Protein AF-A0A0S7BHC1-F1 (afdb_monomer)

Sequence (279 aa):
MSKDIGISFNMNPRWVGEEGLDAFLNPLRQVGLDTLEFELDRFLPEWPQMEPLIGECADAGMKLCFHAPYRSPNRIEGFSNERRAEVQAMFRPALAIAQGWAEKLGTPINMVVHGARSTAAQRETLREDTLQFLKWALHDFPGIYFAFENNHPAKPGEIKIGETRADVLDVVNNVHHPNLGICWDFGHDFLSAGGKAVSADWLAQVIHVHVHDVDRQNVDHYPLVFNNVPYSTWLPLLRSADRLRVATLELKGGLMMGWSQDRIQAALIDSVRVIKVGI

Organism: NCBI:txid360412

Solvent-accessible surface area (backbone atoms only — not comparable to full-atom values): 14832 Å² total; per-residue (Å²): 130,87,79,85,58,36,29,27,33,55,60,55,63,84,70,46,51,96,78,33,62,64,68,54,45,50,65,36,40,76,52,57,45,47,29,36,28,38,72,45,37,83,85,43,92,58,30,86,55,41,62,58,46,54,53,56,41,42,75,71,67,40,43,67,35,35,31,55,52,72,54,88,90,37,55,46,56,46,35,69,49,96,42,26,67,59,39,48,64,61,48,45,63,42,53,48,52,48,31,51,50,9,62,76,69,75,44,70,23,46,32,38,37,76,48,8,56,38,74,80,66,56,68,69,57,27,45,47,8,34,54,48,45,51,56,47,48,53,66,78,35,71,35,38,32,39,13,44,26,39,34,60,69,65,55,94,72,44,45,58,39,15,50,43,73,67,51,35,50,48,53,49,64,71,66,63,44,97,49,52,30,25,19,48,30,45,36,27,43,28,75,60,58,70,66,61,87,80,54,68,75,56,39,58,36,25,27,31,32,38,43,30,12,30,51,99,83,70,50,63,33,36,60,70,77,66,74,65,38,62,52,89,67,51,34,53,54,52,64,69,16,83,54,44,43,38,42,27,42,41,58,48,67,80,83,46,74,89,54,54,68,69,57,49,52,50,43,49,41,54,34,45,38,53,54,63,72,34,82

Foldseek 3Di:
DDDPAAEEAEDALVLADPVGDCVLCVLQVVLPHQAYEYELDPPDPRNVVRVVVVVVCVVVRHHYAYEFDPDPPQFLQQCLHPCVVVNCVRRVVSLVVQLVVLVVVVAAHEYEYFFGKDLPDDQVRSLSSRLNVVLVSCVVRVSYQYAYEQDADDDVSMDGQNVALVSQLVSCVVSVDPSYAHAYEQLSCCNRPVQDDDDPSNLQRHAEYEDWDAAPVRRIFHQCDRCRGVLLVVLLSNSSNPNHHYYYSYHDVVVCPPPDSVRVSVSSSVSSNSNVVSD

InterPro domains:
  IPR013022 Xylose isomerase-like, TIM barrel domain [PF01261] (28-251)
  IPR036237 Xylose isomerase-like superfamily [SSF51658] (6-254)

pLDDT: mean 95.55, std 5.12, range [45.19, 98.88]

Nearest PDB structures (foldseek):
  8xj1-assembly1_A  TM=6.984E-01  e=1.181E-10  Kroppenstedtia eburnea
  3cqj-assembly1_B  TM=6.555E-01  e=6.873E-11  Escherichia coli
  5h6h-assembly2_B  TM=6.916E-01  e=1.543E-08  Thermotoga maritima MSB8
  1xp3-assembly1_A  TM=6.569E-01  e=1.040E-06  Bacillus anthracis
  1xcf-assembly1_B  TM=4.775E-01  e=1.836E-04  Escherichia coli

Mean predicted aligned error: 3.01 Å

Radius of gyration: 17.77 Å; Cα contacts (8 Å, |Δi|>4): 530; chains: 1; bounding box: 43×45×44 Å

Secondary structure (DSSP, 8-state):
----PEEEEB--GGGS-TTHHHHHHHHHHHTT--EEEEE--TTSTTHHHHHHHHHHHHHTT-EEEEE---STT---TTTTSTTHHHHHHHHHHHHHHHHHHHHHHTSPEEEEEPPPEESSS-HHHHHHHHHHHHHHHHHH-TTEEEEEE----PPTT-EETTSSHHHHHHHHHHH--TTEEEEEEHHHHHHHHTTPPPPHHHHHHEEEEEE-EE-TT--EEE-TTS--S-HHHHGGGGGG-TT--EEEE---GGGGTTS-HHHHHHHHHHHHHHHHHH-

Structure (mmCIF, N/CA/C/O backbone):
data_AF-A0A0S7BHC1-F1
#
_entry.id   AF-A0A0S7BHC1-F1
#
loop_
_atom_site.group_PDB
_atom_site.id
_atom_site.type_symbol
_atom_site.label_atom_id
_atom_site.label_alt_id
_atom_site.label_comp_id
_atom_site.label_asym_id
_atom_site.label_entity_id
_atom_site.label_seq_id
_atom_site.pdbx_PDB_ins_code
_atom_site.Cartn_x
_atom_site.Cartn_y
_atom_site.Cartn_z
_atom_site.occupancy
_atom_site.B_iso_or_equiv
_atom_site.auth_seq_id
_atom_site.auth_comp_id
_atom_site.auth_asym_id
_atom_site.auth_atom_id
_atom_site.pdbx_PDB_model_num
ATOM 1 N N . MET A 1 1 ? -5.939 -25.754 -5.316 1.00 45.19 1 MET A N 1
ATOM 2 C CA . MET A 1 1 ? -5.652 -24.776 -6.389 1.00 45.19 1 MET A CA 1
ATOM 3 C C . MET A 1 1 ? -4.723 -23.741 -5.781 1.00 45.19 1 MET A C 1
ATOM 5 O O . MET A 1 1 ? -5.006 -23.334 -4.661 1.00 45.19 1 MET A O 1
ATOM 9 N N . SER A 1 2 ? -3.593 -23.402 -6.410 1.00 57.00 2 SER A N 1
ATOM 10 C CA . SER A 1 2 ? -2.724 -22.344 -5.876 1.00 57.00 2 SER A CA 1
ATOM 11 C C . SER A 1 2 ? -3.468 -21.016 -5.948 1.00 57.00 2 SER A C 1
ATOM 13 O O . SER A 1 2 ? -4.090 -20.710 -6.964 1.00 57.00 2 SER A O 1
ATOM 15 N N . LYS A 1 3 ? -3.430 -20.252 -4.863 1.00 74.88 3 LYS A N 1
ATOM 16 C CA . LYS A 1 3 ? -4.004 -18.915 -4.805 1.00 74.88 3 LYS A CA 1
ATOM 17 C C . LYS A 1 3 ? -3.211 -17.983 -5.726 1.00 74.88 3 LYS A C 1
ATOM 19 O O . LYS A 1 3 ? -1.984 -17.984 -5.654 1.00 74.88 3 LYS A O 1
ATOM 24 N N . ASP A 1 4 ? -3.887 -17.218 -6.582 1.00 88.75 4 ASP A N 1
ATOM 25 C CA . ASP A 1 4 ? -3.223 -16.200 -7.407 1.00 88.75 4 ASP A CA 1
ATOM 26 C C . ASP A 1 4 ? -2.978 -14.951 -6.549 1.00 88.75 4 ASP A C 1
ATOM 28 O O . ASP A 1 4 ? -3.868 -14.119 -6.376 1.00 88.75 4 ASP A O 1
ATOM 32 N N . ILE A 1 5 ? -1.806 -14.888 -5.913 1.00 95.81 5 ILE A N 1
ATOM 33 C CA . ILE A 1 5 ? -1.345 -13.717 -5.159 1.00 95.81 5 ILE A CA 1
ATOM 34 C C . ILE A 1 5 ? -0.497 -12.871 -6.106 1.00 95.81 5 ILE A C 1
ATOM 36 O O . ILE A 1 5 ? 0.505 -13.363 -6.632 1.00 95.81 5 ILE A O 1
ATOM 40 N N . GLY A 1 6 ? -0.887 -11.610 -6.291 1.00 97.25 6 GLY A N 1
ATOM 41 C CA . GLY A 1 6 ? -0.118 -10.655 -7.078 1.00 97.25 6 GLY A CA 1
ATOM 42 C C . GLY A 1 6 ? 1.219 -10.352 -6.410 1.00 97.25 6 GLY A C 1
ATOM 43 O O . GLY A 1 6 ? 1.269 -10.100 -5.202 1.00 97.25 6 GLY A O 1
ATOM 44 N N . ILE A 1 7 ? 2.298 -10.376 -7.188 1.00 98.38 7 ILE A N 1
ATOM 45 C CA . ILE A 1 7 ? 3.615 -9.931 -6.729 1.00 98.38 7 ILE A CA 1
ATOM 46 C C . ILE A 1 7 ? 3.843 -8.543 -7.296 1.00 98.38 7 ILE A C 1
ATOM 48 O O . ILE A 1 7 ? 3.771 -8.344 -8.512 1.00 98.38 7 ILE A O 1
ATOM 52 N N . SER A 1 8 ? 4.098 -7.600 -6.399 1.00 98.31 8 SER A N 1
ATOM 53 C CA . SER A 1 8 ? 4.138 -6.176 -6.691 1.00 98.31 8 SER A CA 1
ATOM 54 C C . SER A 1 8 ? 5.429 -5.531 -6.197 1.00 98.31 8 SER A C 1
ATOM 56 O O . SER A 1 8 ? 6.158 -6.092 -5.377 1.00 98.31 8 SER A O 1
ATOM 58 N N . PHE A 1 9 ? 5.694 -4.327 -6.684 1.00 97.25 9 PHE A N 1
ATOM 59 C CA . PHE A 1 9 ? 6.563 -3.353 -6.037 1.00 97.25 9 PHE A CA 1
ATOM 60 C C . PHE A 1 9 ? 5.980 -1.949 -6.258 1.00 97.25 9 PHE A C 1
ATOM 62 O O . PHE A 1 9 ? 5.177 -1.748 -7.178 1.00 97.25 9 PHE A O 1
ATOM 69 N N . ASN A 1 10 ? 6.368 -0.979 -5.431 1.00 96.62 10 ASN A N 1
ATOM 70 C CA . ASN A 1 10 ? 5.904 0.397 -5.593 1.00 96.62 10 ASN A CA 1
ATOM 71 C C . ASN A 1 10 ? 6.643 1.119 -6.740 1.00 96.62 10 ASN A C 1
ATOM 73 O O . ASN A 1 10 ? 7.842 1.426 -6.701 1.00 96.62 10 ASN A O 1
ATOM 77 N N . MET A 1 11 ? 5.900 1.389 -7.805 1.00 95.56 11 MET A N 1
ATOM 78 C CA . MET A 1 11 ? 6.391 2.014 -9.020 1.00 95.56 11 MET A CA 1
ATOM 79 C C . MET A 1 11 ? 6.651 3.509 -8.811 1.00 95.56 11 MET A C 1
ATOM 81 O O . MET A 1 11 ? 5.963 4.212 -8.071 1.00 95.56 11 MET A O 1
ATOM 85 N N . ASN A 1 12 ? 7.675 4.009 -9.490 1.00 91.50 12 ASN A N 1
ATOM 86 C CA . ASN A 1 12 ? 8.073 5.403 -9.506 1.00 91.50 12 ASN A CA 1
ATOM 87 C C . ASN A 1 12 ? 8.638 5.728 -10.896 1.00 91.50 12 ASN A C 1
ATOM 89 O O . ASN A 1 12 ? 9.382 4.911 -11.444 1.00 91.50 12 ASN A O 1
ATOM 93 N N . PRO A 1 13 ? 8.373 6.922 -11.453 1.00 90.88 13 PRO A N 1
ATOM 94 C CA . PRO A 1 13 ? 8.905 7.315 -12.755 1.00 90.88 13 PRO A CA 1
ATOM 95 C C . PRO A 1 13 ? 10.431 7.232 -12.846 1.00 90.88 13 PRO A C 1
ATOM 97 O O . PRO A 1 13 ? 10.968 6.958 -13.911 1.00 90.88 13 PRO A O 1
ATOM 100 N N . ARG A 1 14 ? 11.144 7.404 -11.726 1.00 88.38 14 ARG A N 1
ATOM 101 C CA . ARG A 1 14 ? 12.614 7.326 -11.666 1.00 88.38 14 ARG A CA 1
ATOM 102 C C . ARG A 1 14 ? 13.173 5.928 -11.943 1.00 88.38 14 ARG A C 1
ATOM 104 O O . ARG A 1 14 ? 14.364 5.798 -12.223 1.00 88.38 14 ARG A O 1
ATOM 111 N N . TRP A 1 15 ? 12.349 4.892 -11.823 1.00 88.94 15 TRP A N 1
ATOM 112 C CA . TRP A 1 15 ? 12.744 3.524 -12.149 1.00 88.94 15 TRP A CA 1
ATOM 113 C C . TRP A 1 15 ? 12.835 3.292 -13.651 1.00 88.94 15 TRP A C 1
ATOM 115 O O . TRP A 1 15 ? 13.620 2.468 -14.107 1.00 88.94 15 TRP A O 1
ATOM 125 N N . VAL A 1 16 ? 12.052 4.039 -14.426 1.00 89.44 16 VAL A N 1
ATOM 126 C CA . VAL A 1 16 ? 12.058 3.935 -15.878 1.00 89.44 16 VAL A CA 1
ATOM 127 C C . VAL A 1 16 ? 13.259 4.720 -16.399 1.00 89.44 16 VAL A C 1
ATOM 129 O O . VAL A 1 16 ? 13.264 5.950 -16.419 1.00 89.44 16 VAL A O 1
ATOM 132 N N . GLY A 1 17 ? 14.318 3.994 -16.756 1.00 84.56 17 GLY A N 1
ATOM 133 C CA . GLY A 1 17 ? 15.504 4.562 -17.393 1.00 84.56 17 GLY A CA 1
ATOM 134 C C . GLY A 1 17 ? 15.258 4.979 -18.847 1.00 84.56 17 GLY A C 1
ATOM 135 O O . GLY A 1 17 ? 14.152 4.872 -19.374 1.00 84.56 17 GLY A O 1
ATOM 136 N N . GLU A 1 18 ? 16.323 5.407 -19.525 1.00 87.56 18 GLU A N 1
ATOM 137 C CA . GLU A 1 18 ? 16.275 5.834 -20.936 1.00 87.56 18 GLU A CA 1
ATOM 138 C C . GLU A 1 18 ? 15.827 4.717 -21.894 1.00 87.56 18 GLU A C 1
ATOM 140 O O . GLU A 1 18 ? 15.274 4.996 -22.955 1.00 87.56 18 GLU A O 1
ATOM 145 N N . GLU A 1 19 ? 16.021 3.454 -21.506 1.00 89.50 19 GLU A N 1
ATOM 146 C CA . GLU A 1 19 ? 15.601 2.278 -22.280 1.00 89.50 19 GLU A CA 1
ATOM 147 C C . GLU A 1 19 ? 14.078 2.040 -22.255 1.00 89.50 19 GLU A C 1
ATOM 149 O O . GLU A 1 19 ? 13.563 1.214 -23.010 1.00 89.50 19 GLU A O 1
ATOM 154 N N . GLY A 1 20 ? 13.343 2.783 -21.421 1.00 93.50 20 GLY A N 1
ATOM 155 C CA . GLY A 1 20 ? 11.886 2.773 -21.377 1.00 93.50 20 GLY A CA 1
ATOM 156 C C . GLY A 1 20 ? 11.268 1.681 -20.500 1.00 93.50 20 GLY A C 1
ATOM 157 O O . GLY A 1 20 ? 11.943 0.873 -19.857 1.00 93.50 20 GLY A O 1
ATOM 158 N N . LEU A 1 21 ? 9.933 1.693 -20.450 1.00 95.50 21 LEU A N 1
ATOM 159 C CA . LEU A 1 21 ? 9.137 0.892 -19.516 1.00 95.50 21 LEU A CA 1
ATOM 160 C C . LEU A 1 21 ? 9.298 -0.618 -19.734 1.00 95.50 21 LEU A C 1
ATOM 162 O O . LEU A 1 21 ? 9.475 -1.363 -18.772 1.00 95.50 21 LEU A O 1
ATOM 166 N N . ASP A 1 22 ? 9.280 -1.067 -20.989 1.00 95.50 22 ASP A N 1
ATOM 167 C CA . ASP A 1 22 ? 9.387 -2.491 -21.324 1.00 95.50 22 ASP A CA 1
ATOM 168 C C . ASP A 1 22 ? 10.752 -3.069 -20.945 1.00 95.50 22 ASP A C 1
ATOM 170 O O . ASP A 1 22 ? 10.823 -4.160 -20.376 1.00 95.50 22 ASP A O 1
ATOM 174 N N . ALA A 1 23 ? 11.837 -2.338 -21.219 1.00 94.88 23 ALA A N 1
ATOM 175 C CA . ALA A 1 23 ? 13.187 -2.750 -20.838 1.00 94.88 23 ALA A CA 1
ATOM 176 C C . ALA A 1 23 ? 13.312 -2.901 -19.315 1.00 94.88 23 ALA A C 1
ATOM 178 O O . ALA A 1 23 ? 13.924 -3.851 -18.821 1.00 94.88 23 ALA A O 1
ATOM 179 N N . PHE A 1 24 ? 12.654 -2.013 -18.566 1.00 95.19 24 PHE A N 1
ATOM 180 C CA . PHE A 1 24 ? 12.642 -2.066 -17.114 1.00 95.19 24 PHE A CA 1
ATOM 181 C C . PHE A 1 24 ? 11.773 -3.211 -16.552 1.00 95.19 24 PHE A C 1
ATOM 183 O O . PHE A 1 24 ? 12.229 -3.956 -15.679 1.00 95.19 24 PHE A O 1
ATOM 190 N N . LEU A 1 25 ? 10.541 -3.388 -17.047 1.00 96.50 25 LEU A N 1
ATOM 191 C CA . LEU A 1 25 ? 9.577 -4.355 -16.502 1.00 96.50 25 LEU A CA 1
ATOM 192 C C . LEU A 1 25 ? 9.811 -5.798 -16.959 1.00 96.50 25 LEU A C 1
ATOM 194 O O . LEU A 1 25 ? 9.499 -6.724 -16.208 1.00 96.50 25 LEU A O 1
ATOM 198 N N . ASN A 1 26 ? 10.336 -6.028 -18.165 1.00 96.88 26 ASN A N 1
ATOM 199 C CA . ASN A 1 26 ? 10.448 -7.382 -18.719 1.00 96.88 26 ASN A CA 1
ATOM 200 C C . ASN A 1 26 ? 11.265 -8.342 -17.831 1.00 96.88 26 ASN A C 1
ATOM 202 O O . ASN A 1 26 ? 10.771 -9.439 -17.553 1.00 96.88 26 ASN A O 1
ATOM 206 N N . PRO A 1 27 ? 12.450 -7.968 -17.312 1.00 97.06 27 PRO A N 1
ATOM 207 C CA . PRO A 1 27 ? 13.199 -8.830 -16.395 1.00 97.06 27 PRO A CA 1
ATOM 208 C C . PRO A 1 27 ? 12.451 -9.129 -15.087 1.00 97.06 27 PRO A C 1
ATOM 210 O O . PRO A 1 27 ? 12.535 -10.241 -14.566 1.00 97.06 27 PRO A O 1
ATOM 213 N N . LEU A 1 28 ? 11.675 -8.169 -14.573 1.00 97.75 28 LEU A N 1
ATOM 214 C CA . LEU A 1 28 ? 10.880 -8.339 -13.353 1.00 97.75 28 LEU A CA 1
ATOM 215 C C . LEU A 1 28 ? 9.699 -9.295 -13.577 1.00 97.75 28 LEU A C 1
ATOM 217 O O . LEU A 1 28 ? 9.432 -10.168 -12.749 1.00 97.75 28 LEU A O 1
ATOM 221 N N . ARG A 1 29 ? 9.035 -9.204 -14.735 1.00 97.69 29 ARG A N 1
ATOM 222 C CA . ARG A 1 29 ? 7.966 -10.135 -15.133 1.00 97.69 29 ARG A CA 1
ATOM 223 C C . ARG A 1 29 ? 8.460 -11.571 -15.227 1.00 97.69 29 ARG A C 1
ATOM 225 O O . ARG A 1 29 ? 7.782 -12.488 -14.768 1.00 97.69 29 ARG A O 1
ATOM 232 N N . GLN A 1 30 ? 9.665 -11.776 -15.762 1.00 97.75 30 GLN A N 1
ATOM 233 C CA . GLN A 1 30 ? 10.273 -13.108 -15.867 1.00 97.75 30 GLN A CA 1
ATOM 234 C C . GLN A 1 30 ? 10.485 -13.783 -14.505 1.00 97.75 30 GLN A C 1
ATOM 236 O O . GLN A 1 30 ? 10.541 -15.010 -14.439 1.00 97.75 30 GLN A O 1
ATOM 241 N N . VAL A 1 31 ? 10.580 -13.008 -13.421 1.00 97.75 31 VAL A N 1
ATOM 242 C CA . VAL A 1 31 ? 10.711 -13.533 -12.053 1.00 97.75 31 VAL A CA 1
ATOM 243 C C . VAL A 1 31 ? 9.407 -13.509 -11.255 1.00 97.75 31 VAL A C 1
ATOM 245 O O . VAL A 1 31 ? 9.406 -13.839 -10.071 1.00 97.75 31 VAL A O 1
ATOM 248 N N . GLY A 1 32 ? 8.287 -13.212 -11.919 1.00 96.94 32 GLY A N 1
ATOM 249 C CA . GLY A 1 32 ? 6.943 -13.372 -11.373 1.00 96.94 32 GLY A CA 1
ATOM 250 C C . GLY A 1 32 ? 6.258 -12.084 -10.930 1.00 96.94 32 GLY A C 1
ATOM 251 O O . GLY A 1 32 ? 5.194 -12.189 -10.326 1.00 96.94 32 GLY A O 1
ATOM 252 N N . LEU A 1 33 ? 6.828 -10.907 -11.219 1.00 98.06 33 LEU A N 1
ATOM 253 C CA . LEU A 1 33 ? 6.130 -9.635 -11.029 1.00 98.06 33 LEU A CA 1
ATOM 254 C C . LEU A 1 33 ? 4.947 -9.531 -12.003 1.00 98.06 33 LEU A C 1
ATOM 256 O O . LEU A 1 33 ? 5.131 -9.648 -13.214 1.00 98.06 33 LEU A O 1
ATOM 260 N N . ASP A 1 34 ? 3.751 -9.261 -11.489 1.00 97.81 34 ASP A N 1
ATOM 261 C CA . ASP A 1 34 ? 2.534 -9.115 -12.301 1.00 97.81 34 ASP A CA 1
ATOM 262 C C . ASP A 1 34 ? 1.662 -7.915 -11.903 1.00 97.81 34 ASP A C 1
ATOM 264 O O . ASP A 1 34 ? 0.716 -7.567 -12.611 1.00 97.81 34 ASP A O 1
ATOM 268 N N . THR A 1 35 ? 1.992 -7.274 -10.784 1.00 98.38 35 THR A N 1
ATOM 269 C CA . THR A 1 35 ? 1.245 -6.168 -10.193 1.00 98.38 35 THR A CA 1
ATOM 270 C C . THR A 1 35 ? 2.193 -4.996 -9.939 1.00 98.38 35 THR A C 1
ATOM 272 O O . THR A 1 35 ? 3.392 -5.196 -9.752 1.00 98.38 35 THR A O 1
ATOM 275 N N . LEU A 1 36 ? 1.680 -3.770 -9.968 1.00 98.56 36 LEU A N 1
ATOM 276 C CA . LEU A 1 36 ? 2.416 -2.567 -9.584 1.00 98.56 36 LEU A CA 1
ATOM 277 C C . LEU A 1 36 ? 1.586 -1.730 -8.625 1.00 98.56 36 LEU A C 1
ATOM 279 O O . LEU A 1 36 ? 0.388 -1.532 -8.845 1.00 98.56 36 LEU A O 1
ATOM 283 N N . GLU A 1 37 ? 2.247 -1.207 -7.599 1.00 98.75 37 GLU A N 1
ATOM 284 C CA . GLU A 1 37 ? 1.647 -0.249 -6.684 1.00 98.75 37 GLU A CA 1
ATOM 285 C C . GLU A 1 37 ? 2.029 1.183 -7.042 1.00 98.75 37 GLU A C 1
ATOM 287 O O . GLU A 1 37 ? 3.188 1.464 -7.332 1.00 98.75 37 GLU A O 1
ATOM 292 N N . PHE A 1 38 ? 1.070 2.105 -6.977 1.00 98.31 38 PHE A N 1
ATOM 293 C CA . PHE A 1 38 ? 1.322 3.532 -7.172 1.00 98.31 38 PHE A CA 1
ATOM 294 C C . PHE A 1 38 ? 0.793 4.353 -6.001 1.00 98.31 38 PHE A C 1
ATOM 296 O O . PHE A 1 38 ? -0.350 4.181 -5.573 1.00 98.31 38 PHE A O 1
ATOM 303 N N . GLU A 1 39 ? 1.592 5.302 -5.519 1.00 97.25 39 GLU A N 1
ATOM 304 C CA . GLU A 1 39 ? 1.117 6.284 -4.549 1.00 97.25 39 GLU A CA 1
ATOM 305 C C . GLU A 1 39 ? 0.279 7.364 -5.246 1.00 97.25 39 GLU A C 1
ATOM 307 O O . GLU A 1 39 ? 0.762 8.076 -6.128 1.00 97.25 39 GLU A O 1
ATOM 312 N N . LEU A 1 40 ? -0.978 7.513 -4.823 1.00 97.31 40 LEU A N 1
ATOM 313 C CA . LEU A 1 40 ? -1.927 8.468 -5.396 1.00 97.31 40 LEU A CA 1
ATOM 314 C C . LEU A 1 40 ? -1.871 9.836 -4.700 1.00 97.31 40 LEU A C 1
ATOM 316 O O . LEU A 1 40 ? -2.885 10.349 -4.221 1.00 97.31 40 LEU A O 1
ATOM 320 N N . ASP A 1 41 ? -0.679 10.431 -4.634 1.00 95.56 41 ASP A N 1
ATOM 321 C CA . ASP A 1 41 ? -0.460 11.751 -4.038 1.00 95.56 41 ASP A CA 1
ATOM 322 C C . ASP A 1 41 ? -0.128 12.815 -5.094 1.00 95.56 41 ASP A C 1
ATOM 324 O O . ASP A 1 41 ? 1.010 12.967 -5.538 1.00 95.56 41 ASP A O 1
ATOM 328 N N . ARG A 1 42 ? -1.138 13.623 -5.443 1.00 94.38 42 ARG A N 1
ATOM 329 C CA . ARG A 1 42 ? -1.014 14.725 -6.412 1.00 94.38 42 ARG A CA 1
ATOM 330 C C . ARG A 1 42 ? -0.087 15.864 -5.986 1.00 94.38 42 ARG A C 1
ATOM 332 O O . ARG A 1 42 ? 0.172 16.762 -6.782 1.00 94.38 42 ARG A O 1
ATOM 339 N N . PHE A 1 43 ? 0.341 15.885 -4.725 1.00 94.31 43 PHE A N 1
ATOM 340 C CA . PHE A 1 43 ? 1.278 16.886 -4.216 1.00 94.31 43 PHE A CA 1
ATOM 341 C C . PHE A 1 43 ? 2.736 16.437 -4.343 1.00 94.31 43 PHE A C 1
ATOM 343 O O . PHE A 1 43 ? 3.637 17.220 -4.036 1.00 94.31 43 PHE A O 1
ATOM 350 N N . LEU A 1 44 ? 2.985 15.207 -4.807 1.00 92.06 44 LEU A N 1
ATOM 351 C CA . LEU A 1 44 ? 4.330 14.761 -5.138 1.00 92.06 44 LEU A CA 1
ATOM 352 C C . LEU A 1 44 ? 4.864 15.498 -6.374 1.00 92.06 44 LEU A C 1
ATOM 354 O O . LEU A 1 44 ? 4.141 15.626 -7.365 1.00 92.06 44 LEU A O 1
ATOM 358 N N . PRO A 1 45 ? 6.139 15.935 -6.364 1.00 92.62 45 PRO A N 1
ATOM 359 C CA . PRO A 1 45 ? 6.777 16.531 -7.537 1.00 92.62 45 PRO A CA 1
ATOM 360 C C . PRO A 1 45 ? 6.707 15.645 -8.787 1.00 92.62 45 PRO A C 1
ATOM 362 O O . PRO A 1 45 ? 6.635 16.159 -9.898 1.00 92.62 45 PRO A O 1
ATOM 365 N N . GLU A 1 46 ? 6.718 14.325 -8.597 1.00 92.12 46 GLU A N 1
ATOM 366 C CA . GLU A 1 46 ? 6.672 13.318 -9.656 1.00 92.12 46 GLU A CA 1
ATOM 367 C C . GLU A 1 46 ? 5.255 13.017 -10.168 1.00 92.12 46 GLU A C 1
ATOM 369 O O . GLU A 1 46 ? 5.110 12.232 -11.103 1.00 92.12 46 GLU A O 1
ATOM 374 N N . TRP A 1 47 ? 4.199 13.597 -9.578 1.00 95.25 47 TRP A N 1
ATOM 375 C CA . TRP A 1 47 ? 2.815 13.306 -9.972 1.00 95.25 47 TRP A CA 1
ATOM 376 C C . TRP A 1 47 ? 2.538 13.477 -11.478 1.00 95.25 47 TRP A C 1
ATOM 378 O O . TRP A 1 47 ? 1.932 12.573 -12.058 1.00 95.25 47 TRP A O 1
ATOM 388 N N . PRO A 1 48 ? 3.015 14.546 -12.157 1.00 96.38 48 PRO A N 1
ATOM 389 C CA . PRO A 1 48 ? 2.788 14.722 -13.593 1.00 96.38 48 PRO A CA 1
ATOM 390 C C . PRO A 1 48 ? 3.350 13.589 -14.461 1.00 96.38 48 PRO A C 1
ATOM 392 O O . PRO A 1 48 ? 2.860 13.377 -15.566 1.00 96.38 48 PRO A O 1
ATOM 395 N N . GLN A 1 49 ? 4.376 12.876 -13.984 1.00 95.50 49 GLN A N 1
ATOM 396 C CA . GLN A 1 49 ? 4.917 11.686 -14.643 1.00 95.50 49 GLN A CA 1
ATOM 397 C C . GLN A 1 49 ? 4.278 10.393 -14.118 1.00 95.50 49 GLN A C 1
ATOM 399 O O . GLN A 1 49 ? 4.148 9.430 -14.865 1.00 95.50 49 GLN A O 1
ATOM 404 N N . MET A 1 50 ? 3.877 10.361 -12.846 1.00 95.81 50 MET A N 1
ATOM 405 C CA . MET A 1 50 ? 3.252 9.200 -12.212 1.00 95.81 50 MET A CA 1
ATOM 406 C C . MET A 1 50 ? 1.882 8.883 -12.821 1.00 95.81 50 MET A C 1
ATOM 408 O O . MET A 1 50 ? 1.603 7.732 -13.136 1.00 95.81 50 MET A O 1
ATOM 412 N N . GLU A 1 51 ? 1.030 9.894 -13.001 1.00 95.88 51 GLU A N 1
ATOM 413 C CA . GLU A 1 51 ? -0.336 9.717 -13.505 1.00 95.88 51 GLU A CA 1
ATOM 414 C C . GLU A 1 51 ? -0.402 9.032 -14.889 1.00 95.88 51 GLU A C 1
ATOM 416 O O . GLU A 1 51 ? -1.095 8.016 -15.000 1.00 95.88 51 GLU A O 1
ATOM 421 N N . PRO A 1 52 ? 0.325 9.487 -15.934 1.00 96.88 52 PRO A N 1
ATOM 422 C CA . PRO A 1 52 ? 0.344 8.785 -17.220 1.00 96.88 52 PRO A CA 1
ATOM 423 C C . PRO A 1 52 ? 0.990 7.395 -17.129 1.00 96.88 52 PRO A C 1
ATOM 425 O O . PRO A 1 52 ? 0.501 6.459 -17.764 1.00 96.88 52 PRO A O 1
ATOM 428 N N . LEU A 1 53 ? 2.016 7.224 -16.287 1.00 97.38 53 LEU A N 1
ATOM 429 C CA . LEU A 1 53 ? 2.713 5.947 -16.112 1.00 97.38 53 LEU A CA 1
ATOM 430 C C . LEU A 1 53 ? 1.790 4.830 -15.599 1.00 97.38 53 LEU A C 1
ATOM 432 O O . LEU A 1 53 ? 1.972 3.673 -15.979 1.00 97.38 53 LEU A O 1
ATOM 436 N N . ILE A 1 54 ? 0.775 5.152 -14.785 1.00 98.31 54 ILE A N 1
ATOM 437 C CA . ILE A 1 54 ? -0.251 4.180 -14.365 1.00 98.31 54 ILE A CA 1
ATOM 438 C C . ILE A 1 54 ? -0.953 3.587 -15.596 1.00 98.31 54 ILE A C 1
ATOM 440 O O . ILE A 1 54 ? -1.125 2.371 -15.691 1.00 98.31 54 ILE A O 1
ATOM 444 N N . GLY A 1 55 ? -1.336 4.446 -16.548 1.00 97.88 55 GLY A N 1
ATOM 445 C CA . GLY A 1 55 ? -1.979 4.041 -17.796 1.00 97.88 55 GLY A CA 1
ATOM 446 C C . GLY A 1 55 ? -1.069 3.186 -18.667 1.00 97.88 55 GLY A C 1
ATOM 447 O O . GLY A 1 55 ? -1.468 2.098 -19.072 1.00 97.88 55 GLY A O 1
ATOM 448 N N . GLU A 1 56 ? 0.171 3.629 -18.871 1.00 97.88 56 GLU A N 1
ATOM 449 C CA . GLU A 1 56 ? 1.174 2.896 -19.654 1.00 97.88 56 GLU A CA 1
ATOM 450 C C . GLU A 1 56 ? 1.446 1.499 -19.077 1.00 97.88 56 GLU A C 1
ATOM 452 O O . GLU A 1 56 ? 1.500 0.512 -19.810 1.00 97.88 56 GLU A O 1
ATOM 457 N N . CYS A 1 57 ? 1.550 1.385 -17.751 1.00 98.25 57 CYS A N 1
ATOM 458 C CA . CYS A 1 57 ? 1.744 0.103 -17.079 1.00 98.25 57 CYS A CA 1
ATOM 459 C C . CYS A 1 57 ? 0.539 -0.834 -17.235 1.00 98.25 57 CYS A C 1
ATOM 461 O O . CYS A 1 57 ? 0.718 -2.038 -17.443 1.00 98.25 57 CYS A O 1
ATOM 463 N N . ALA A 1 58 ? -0.680 -0.296 -17.144 1.00 97.88 58 ALA A N 1
ATOM 464 C CA . ALA A 1 58 ? -1.903 -1.063 -17.350 1.00 97.88 58 ALA A CA 1
ATOM 465 C C . ALA A 1 58 ? -2.035 -1.542 -18.803 1.00 97.88 58 ALA A C 1
ATOM 467 O O . ALA A 1 58 ? -2.346 -2.709 -19.037 1.00 97.88 58 ALA A O 1
ATOM 468 N N . ASP A 1 59 ? -1.740 -0.672 -19.772 1.00 97.38 59 ASP A N 1
ATOM 469 C CA . ASP A 1 59 ? -1.756 -0.998 -21.202 1.00 97.38 59 ASP A CA 1
ATOM 470 C C . ASP A 1 59 ? -0.676 -2.039 -21.550 1.00 97.38 59 ASP A C 1
ATOM 472 O O . ASP A 1 59 ? -0.885 -2.899 -22.407 1.00 97.38 59 ASP A O 1
ATOM 476 N N . ALA A 1 60 ? 0.442 -2.042 -20.816 1.00 96.69 60 ALA A N 1
ATOM 477 C CA . ALA A 1 60 ? 1.461 -3.085 -20.886 1.00 96.69 60 ALA A CA 1
ATOM 478 C C . ALA A 1 60 ? 1.035 -4.411 -20.220 1.00 96.69 60 ALA A C 1
ATOM 480 O O . ALA A 1 60 ? 1.808 -5.371 -20.245 1.00 96.69 60 ALA A O 1
ATOM 481 N N . GLY A 1 61 ? -0.149 -4.491 -19.606 1.00 96.44 61 GLY A N 1
ATOM 482 C CA . GLY A 1 61 ? -0.708 -5.705 -19.005 1.00 96.44 61 GLY A CA 1
ATOM 483 C C . GLY A 1 61 ? -0.386 -5.920 -17.523 1.00 96.44 61 GLY A C 1
ATOM 484 O O . GLY A 1 61 ? -0.588 -7.028 -17.027 1.00 96.44 61 GLY A O 1
ATOM 485 N N . MET A 1 62 ? 0.116 -4.907 -16.806 1.00 98.00 62 MET A N 1
ATOM 486 C CA . MET A 1 62 ? 0.299 -5.000 -15.350 1.00 98.00 62 MET A CA 1
ATOM 487 C C . MET A 1 62 ? -1.036 -4.846 -14.617 1.00 98.00 62 MET A C 1
ATOM 489 O O . MET A 1 62 ? -1.847 -3.980 -14.949 1.00 98.00 62 MET A O 1
ATOM 493 N N . LYS A 1 63 ? -1.243 -5.642 -13.562 1.00 98.12 63 LYS A N 1
ATOM 494 C CA . LYS A 1 63 ? -2.298 -5.384 -12.574 1.00 98.12 63 LYS A CA 1
ATOM 495 C C . LYS A 1 63 ? -1.923 -4.143 -11.753 1.00 98.12 63 LYS A C 1
ATOM 497 O O . LYS A 1 63 ? -0.743 -3.860 -11.550 1.00 98.12 63 LYS A O 1
ATOM 502 N N . LEU A 1 64 ? -2.925 -3.427 -11.249 1.00 98.56 64 LEU A N 1
ATOM 503 C CA . LEU A 1 64 ? -2.728 -2.208 -10.465 1.00 98.56 64 LEU A CA 1
ATOM 504 C C . LEU A 1 64 ? -3.180 -2.400 -9.014 1.00 98.56 64 LEU A C 1
ATOM 506 O O . LEU A 1 64 ? -4.246 -2.963 -8.749 1.00 98.56 64 LEU A O 1
ATOM 510 N N . CYS A 1 65 ? -2.404 -1.862 -8.082 1.00 98.56 65 CYS A N 1
ATOM 511 C CA . CYS A 1 65 ? -2.855 -1.500 -6.745 1.00 98.56 65 CYS A CA 1
ATOM 512 C C . CYS A 1 65 ? -2.363 -0.094 -6.394 1.00 98.56 65 CYS A C 1
ATOM 514 O O . CYS A 1 65 ? -1.554 0.497 -7.112 1.00 98.56 65 CYS A O 1
ATOM 516 N N . PHE A 1 66 ? -2.898 0.475 -5.320 1.00 98.75 66 PHE A N 1
ATOM 517 C CA . PHE A 1 66 ? -2.630 1.863 -4.974 1.00 98.75 66 PHE A CA 1
ATOM 518 C C . PHE A 1 66 ? -2.303 2.043 -3.504 1.00 98.75 66 PHE A C 1
ATOM 520 O O . PHE A 1 66 ? -2.785 1.314 -2.645 1.00 98.75 66 PHE A O 1
ATOM 527 N N . HIS A 1 67 ? -1.566 3.104 -3.223 1.00 98.62 67 HIS A N 1
ATOM 528 C CA . HIS A 1 67 ? -1.373 3.617 -1.884 1.00 98.62 67 HIS A CA 1
ATOM 529 C C . HIS A 1 67 ? -2.090 4.962 -1.755 1.00 98.62 67 HIS A C 1
ATOM 531 O O . HIS A 1 67 ? -1.901 5.869 -2.572 1.00 98.62 67 HIS A O 1
ATOM 537 N N . ALA A 1 68 ? -2.937 5.108 -0.736 1.00 98.31 68 ALA A N 1
ATOM 538 C CA . ALA A 1 68 ? -3.598 6.369 -0.433 1.00 98.31 68 ALA A CA 1
ATOM 539 C C . ALA A 1 68 ? -2.573 7.434 -0.024 1.00 98.31 68 ALA A C 1
ATOM 541 O O . ALA A 1 68 ? -1.596 7.112 0.656 1.00 98.31 68 ALA A O 1
ATOM 542 N N . PRO A 1 69 ? -2.791 8.710 -0.366 1.00 96.94 69 PRO A N 1
ATOM 543 C CA . PRO A 1 69 ? -1.884 9.759 0.061 1.00 96.94 69 PRO A CA 1
ATOM 544 C C . PRO A 1 69 ? -1.925 9.921 1.589 1.00 96.94 69 PRO A C 1
ATOM 546 O O . PRO A 1 69 ? -2.995 10.006 2.190 1.00 96.94 69 PRO A O 1
ATOM 549 N N . TYR A 1 70 ? -0.757 9.995 2.225 1.00 94.31 70 TYR A N 1
ATOM 550 C CA . TY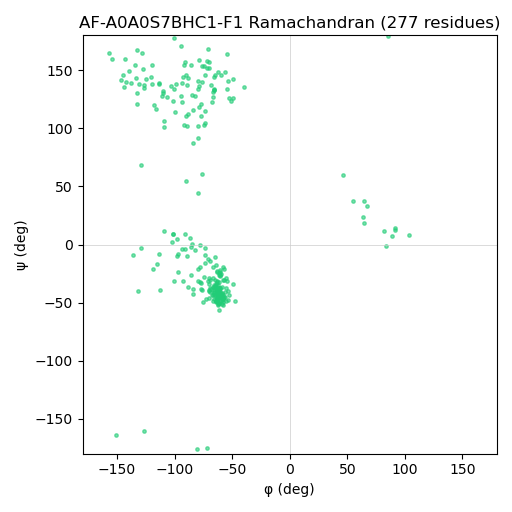R A 1 70 ? -0.626 10.052 3.695 1.00 94.31 70 TYR A CA 1
ATOM 551 C C . TYR A 1 70 ? 0.274 11.197 4.194 1.00 94.31 70 TYR A C 1
ATOM 553 O O . TYR A 1 70 ? 0.480 11.398 5.406 1.00 94.31 70 TYR A O 1
ATOM 561 N N . ARG A 1 71 ? 0.864 11.948 3.258 1.00 91.31 71 ARG A N 1
ATOM 562 C CA . ARG A 1 71 ? 1.691 13.123 3.540 1.00 91.31 71 ARG A CA 1
ATOM 563 C C . ARG A 1 71 ? 0.834 14.374 3.541 1.00 91.31 71 ARG A C 1
ATOM 565 O O . ARG A 1 71 ? -0.207 14.437 2.901 1.00 91.31 71 ARG A O 1
ATOM 572 N N . SER A 1 72 ? 1.297 15.390 4.267 1.00 88.69 72 SER A N 1
ATOM 573 C CA . SER A 1 72 ? 0.644 16.700 4.272 1.00 88.69 72 SER A CA 1
ATOM 574 C C . SER A 1 72 ? 0.498 17.214 2.835 1.00 88.69 72 SER A C 1
ATOM 576 O O . SER A 1 72 ? 1.492 17.179 2.113 1.00 88.69 72 SER A O 1
ATOM 578 N N . PRO A 1 73 ? -0.672 17.733 2.435 1.00 92.00 73 PRO A N 1
ATOM 579 C CA . PRO A 1 73 ? -1.851 18.056 3.257 1.00 92.00 73 PRO A CA 1
ATOM 580 C C . PRO A 1 73 ? -2.847 16.905 3.523 1.00 92.00 73 PRO A C 1
ATOM 582 O O . PRO A 1 73 ? -3.811 17.108 4.253 1.00 92.00 73 PRO A O 1
ATOM 585 N N . ASN A 1 74 ? -2.640 15.706 2.983 1.00 92.50 74 ASN A N 1
ATOM 586 C CA . ASN A 1 74 ? -3.547 14.565 3.139 1.00 92.50 74 ASN A CA 1
ATOM 587 C C . ASN A 1 74 ? -3.442 13.959 4.550 1.00 92.50 74 ASN A C 1
ATOM 589 O O . ASN A 1 74 ? -2.488 13.253 4.886 1.00 92.50 74 ASN A O 1
ATOM 593 N N . ARG A 1 75 ? -4.421 14.269 5.405 1.00 93.06 75 ARG A N 1
ATOM 594 C CA . ARG A 1 75 ? -4.544 13.739 6.771 1.00 93.06 75 ARG A CA 1
ATOM 595 C C . ARG A 1 75 ? -5.997 13.391 7.059 1.00 93.06 75 ARG A C 1
ATOM 597 O O . ARG A 1 75 ? -6.884 14.156 6.703 1.00 93.06 75 ARG A O 1
ATOM 604 N N . ILE A 1 76 ? -6.216 12.262 7.729 1.00 97.62 76 ILE A N 1
ATOM 605 C CA . ILE A 1 76 ? -7.554 11.815 8.150 1.00 97.62 76 ILE A CA 1
ATOM 606 C C . ILE A 1 76 ? -8.045 12.573 9.400 1.00 97.62 76 ILE A C 1
ATOM 608 O O . ILE A 1 76 ? -9.239 12.623 9.661 1.00 97.62 76 ILE A O 1
ATOM 612 N N . GLU A 1 77 ? -7.135 13.192 10.158 1.00 97.19 77 GLU A N 1
ATOM 613 C CA . GLU A 1 77 ? -7.461 13.994 11.345 1.00 97.19 77 GLU A CA 1
ATOM 614 C C . GLU A 1 77 ? -8.574 15.024 11.071 1.00 97.19 77 GLU A C 1
ATOM 616 O O . GLU A 1 77 ? -8.458 15.857 10.169 1.00 97.19 77 GLU A O 1
ATOM 621 N N . GLY A 1 78 ? -9.623 14.992 11.894 1.00 96.81 78 GLY A N 1
ATOM 622 C CA . GLY A 1 78 ? -10.815 15.830 11.776 1.00 96.81 78 GLY A CA 1
ATOM 623 C C . GLY A 1 78 ? -11.931 15.246 10.902 1.00 96.81 78 GLY A C 1
ATOM 624 O O . GLY A 1 78 ? -12.920 15.925 10.628 1.00 96.81 78 GLY A O 1
ATOM 625 N N . PHE A 1 79 ? -11.825 14.000 10.440 1.00 98.25 79 PHE A N 1
ATOM 626 C CA . PHE A 1 79 ? -12.890 13.391 9.643 1.00 98.25 79 PHE A CA 1
ATOM 627 C C . PHE A 1 79 ? -14.220 13.241 10.401 1.00 98.25 79 PHE A C 1
ATOM 629 O O . PHE A 1 79 ? -15.289 13.328 9.793 1.00 98.25 79 PHE A O 1
ATOM 636 N N . SER A 1 80 ? -14.193 13.017 11.715 1.00 96.69 80 SER A N 1
ATOM 637 C CA . SER A 1 80 ? -15.394 12.847 12.536 1.00 96.69 80 SER A CA 1
ATOM 638 C C . SER A 1 80 ? -15.984 14.168 13.045 1.00 96.69 80 SER A C 1
ATOM 640 O O . SER A 1 80 ? -16.920 14.137 13.844 1.00 96.69 80 SER A O 1
ATOM 642 N N . ASN A 1 81 ? -15.451 15.320 12.623 1.00 94.81 81 ASN A N 1
ATOM 643 C CA . ASN A 1 81 ? -15.883 16.643 13.079 1.00 94.81 81 ASN A CA 1
ATOM 644 C C . ASN A 1 81 ? -16.237 17.581 11.905 1.00 94.81 81 ASN A C 1
ATOM 646 O O . ASN A 1 81 ? -16.531 17.131 10.794 1.00 94.81 81 ASN A O 1
ATOM 650 N N . GLU A 1 82 ? -16.257 18.894 12.142 1.00 92.38 82 GLU A N 1
ATOM 651 C CA . GLU A 1 82 ? -16.579 19.921 11.146 1.00 92.38 82 GLU A CA 1
ATOM 652 C C . GLU A 1 82 ? -15.665 19.913 9.907 1.00 92.38 82 GLU A C 1
ATOM 654 O O . GLU A 1 82 ? -16.058 20.414 8.851 1.00 92.38 82 GLU A O 1
ATOM 659 N N . ARG A 1 83 ? -14.479 19.299 9.994 1.00 96.06 83 ARG A N 1
ATOM 660 C CA . ARG A 1 83 ? -13.516 19.186 8.890 1.00 96.06 83 ARG A CA 1
ATOM 661 C C . ARG A 1 83 ? -13.789 18.008 7.958 1.00 96.06 83 ARG A C 1
ATOM 663 O O . ARG A 1 83 ? -13.086 17.859 6.961 1.00 96.06 83 ARG A O 1
ATOM 670 N N . ARG A 1 84 ? -14.834 17.203 8.191 1.00 97.94 84 ARG A N 1
ATOM 671 C CA . ARG A 1 84 ? -15.185 16.059 7.329 1.00 97.94 84 ARG A CA 1
ATOM 672 C C . ARG A 1 84 ? -15.192 16.403 5.840 1.00 97.94 84 ARG A C 1
ATOM 674 O O . ARG A 1 84 ? -14.604 15.679 5.045 1.00 97.94 84 ARG A O 1
ATOM 681 N N . ALA A 1 85 ? -15.848 17.498 5.457 1.00 97.94 85 ALA A N 1
ATOM 682 C CA . ALA A 1 85 ? -15.957 17.897 4.053 1.00 97.94 85 ALA A CA 1
ATOM 683 C C . ALA A 1 85 ? -14.594 18.270 3.442 1.00 97.94 85 ALA A C 1
ATOM 685 O O . ALA A 1 85 ? -14.324 17.930 2.291 1.00 97.94 85 ALA A O 1
ATOM 686 N N . GLU A 1 86 ? -13.723 18.916 4.224 1.00 97.56 86 GLU A N 1
ATOM 687 C CA . GLU A 1 86 ? -12.345 19.236 3.836 1.00 97.56 86 GLU A CA 1
ATOM 688 C C . GLU A 1 86 ? -11.553 17.946 3.593 1.00 97.56 86 GLU A C 1
ATOM 690 O O . GLU A 1 86 ? -11.000 17.755 2.511 1.00 97.56 86 GLU A O 1
ATOM 695 N N . VAL A 1 87 ? -11.570 17.014 4.552 1.00 98.00 87 VAL A N 1
ATOM 696 C CA . VAL A 1 87 ? -10.850 15.738 4.431 1.00 98.00 87 VAL A CA 1
ATOM 697 C C . VAL A 1 87 ? -11.391 14.906 3.262 1.00 98.00 87 VAL A C 1
ATOM 699 O O . VAL A 1 87 ? -10.616 14.370 2.471 1.00 98.00 87 VAL A O 1
ATOM 702 N N . GLN A 1 88 ? -12.713 14.847 3.069 1.00 98.25 88 GLN A N 1
ATOM 703 C CA . GLN A 1 88 ? -13.306 14.185 1.903 1.00 98.25 88 GLN A CA 1
ATOM 704 C C . GLN A 1 88 ? -12.827 14.812 0.589 1.00 98.25 88 GLN A C 1
ATOM 706 O O . GLN A 1 88 ? -12.467 14.080 -0.330 1.00 98.25 88 GLN A O 1
ATOM 711 N N . ALA A 1 89 ? -12.795 16.143 0.484 1.00 97.19 89 ALA A N 1
ATOM 712 C CA . ALA A 1 89 ? -12.313 16.832 -0.713 1.00 97.19 89 ALA A CA 1
ATOM 713 C C . ALA A 1 89 ? -10.826 16.553 -0.996 1.00 97.19 89 ALA A C 1
ATOM 715 O O . ALA A 1 89 ? -10.426 16.500 -2.161 1.00 97.19 89 ALA A O 1
ATOM 716 N N . MET A 1 90 ? -10.025 16.331 0.050 1.00 96.62 90 MET A N 1
ATOM 717 C CA . MET A 1 90 ? -8.611 15.977 -0.072 1.00 96.62 90 MET A CA 1
ATOM 718 C C . MET A 1 90 ? -8.392 14.565 -0.621 1.00 96.62 90 MET A C 1
ATOM 720 O O . MET A 1 90 ? -7.601 14.395 -1.545 1.00 96.62 90 MET A O 1
ATOM 724 N N . PHE A 1 91 ? -9.115 13.566 -0.106 1.00 98.38 91 PHE A N 1
ATOM 725 C CA . PHE A 1 91 ? -8.926 12.162 -0.499 1.00 98.38 91 PHE A CA 1
ATOM 726 C C . PHE A 1 91 ? -9.716 11.748 -1.747 1.00 98.38 91 PHE A C 1
ATOM 728 O O . PHE A 1 91 ? -9.302 10.832 -2.460 1.00 98.38 91 PHE A O 1
ATOM 735 N N . ARG A 1 92 ? -10.841 12.412 -2.043 1.00 98.25 92 ARG A N 1
ATOM 736 C CA . ARG A 1 92 ? -11.738 12.034 -3.148 1.00 98.25 92 ARG A CA 1
ATOM 737 C C . ARG A 1 92 ? -11.040 11.914 -4.511 1.00 98.25 92 ARG A C 1
ATOM 739 O O . ARG A 1 92 ? -11.373 10.958 -5.200 1.00 98.25 92 ARG A O 1
ATOM 746 N N . PRO A 1 93 ? -10.088 12.780 -4.917 1.00 97.88 93 PRO A N 1
ATOM 747 C CA . PRO A 1 93 ? -9.379 12.604 -6.185 1.00 97.88 93 PRO A CA 1
ATOM 748 C C . PRO A 1 93 ? -8.632 11.266 -6.284 1.00 97.88 93 PRO A C 1
ATOM 750 O O . PRO A 1 93 ? -8.807 10.547 -7.262 1.00 97.88 93 PRO A O 1
ATOM 753 N N . ALA A 1 94 ? -7.866 10.892 -5.253 1.00 98.38 94 ALA A N 1
ATOM 754 C CA . ALA A 1 94 ? -7.128 9.628 -5.225 1.00 98.38 94 ALA A CA 1
ATOM 755 C C . ALA A 1 94 ? -8.076 8.416 -5.230 1.00 98.38 94 ALA A C 1
ATOM 757 O O . ALA A 1 94 ? -7.906 7.486 -6.015 1.00 98.38 94 ALA A O 1
ATOM 758 N N . LEU A 1 95 ? -9.124 8.457 -4.401 1.00 98.75 95 LEU A N 1
ATOM 759 C CA . LEU A 1 95 ? -10.133 7.394 -4.342 1.00 98.75 95 LEU A CA 1
ATOM 760 C C . LEU A 1 95 ? -10.901 7.250 -5.667 1.00 98.75 95 LEU A C 1
ATOM 762 O O . LEU A 1 95 ? -11.175 6.135 -6.101 1.00 98.75 95 LEU A O 1
ATOM 766 N N . ALA A 1 96 ? -11.204 8.360 -6.344 1.00 98.62 96 ALA A N 1
ATOM 767 C CA . ALA A 1 96 ? -11.870 8.348 -7.643 1.00 98.62 96 ALA A CA 1
ATOM 768 C C . ALA A 1 96 ? -10.990 7.741 -8.747 1.00 98.62 96 ALA A C 1
ATOM 770 O O . ALA A 1 96 ? -11.512 7.021 -9.593 1.00 98.62 96 ALA A O 1
ATOM 771 N N . ILE A 1 97 ? -9.670 7.970 -8.721 1.00 98.56 97 ILE A N 1
ATOM 772 C CA . ILE A 1 97 ? -8.730 7.311 -9.643 1.00 98.56 97 ILE A CA 1
ATOM 773 C C . ILE A 1 97 ? -8.767 5.792 -9.436 1.00 98.56 97 ILE A C 1
ATOM 775 O O . ILE A 1 97 ? -8.957 5.046 -10.396 1.00 98.56 97 ILE A O 1
ATOM 779 N N . ALA A 1 98 ? -8.645 5.329 -8.188 1.00 98.69 98 ALA A N 1
ATOM 780 C CA . ALA A 1 98 ? -8.681 3.903 -7.868 1.00 98.69 98 ALA A CA 1
ATOM 781 C C . ALA A 1 98 ? -10.015 3.243 -8.268 1.00 98.69 98 ALA A C 1
ATOM 783 O O . ALA A 1 98 ? -10.020 2.184 -8.895 1.00 98.69 98 ALA A O 1
ATOM 784 N N . GLN A 1 99 ? -11.141 3.899 -7.971 1.00 98.69 99 GLN A N 1
ATOM 785 C CA . GLN A 1 99 ? -12.478 3.452 -8.368 1.00 98.69 99 GLN A CA 1
ATOM 786 C C . GLN A 1 99 ? -12.643 3.409 -9.896 1.00 98.69 99 GLN A C 1
ATOM 788 O O . GLN A 1 99 ? -13.148 2.422 -10.425 1.00 98.69 99 GLN A O 1
ATOM 793 N N . GLY A 1 100 ? -12.169 4.429 -10.617 1.00 98.69 100 GLY A N 1
ATOM 794 C CA . GLY A 1 100 ? -12.225 4.466 -12.080 1.00 98.69 100 GLY A CA 1
ATOM 795 C C . GLY A 1 100 ? -11.423 3.335 -12.729 1.00 98.69 100 GLY A C 1
ATOM 796 O O . GLY A 1 100 ? -11.874 2.737 -13.706 1.00 98.69 100 GLY A O 1
ATOM 797 N N . TRP A 1 101 ? -10.269 2.972 -12.159 1.00 98.56 101 TRP A N 1
ATOM 798 C CA . TRP A 1 101 ? -9.516 1.794 -12.598 1.00 98.56 101 TRP A CA 1
ATOM 799 C C . TRP A 1 101 ? -10.228 0.482 -12.271 1.00 98.56 101 TRP A C 1
ATOM 801 O O . TRP A 1 101 ? -10.230 -0.418 -13.112 1.00 98.56 101 TRP A O 1
ATOM 811 N N . ALA A 1 102 ? -10.875 0.379 -11.108 1.00 98.31 102 ALA A N 1
ATOM 812 C CA . ALA A 1 102 ? -11.676 -0.793 -10.767 1.00 98.31 102 ALA A CA 1
ATOM 813 C C . ALA A 1 102 ? -12.820 -1.014 -11.773 1.00 98.31 102 ALA A C 1
ATOM 815 O O . ALA A 1 102 ? -13.049 -2.133 -12.231 1.00 98.31 102 ALA A O 1
ATOM 816 N N . GLU A 1 103 ? -13.494 0.066 -12.175 1.00 98.44 103 GLU A N 1
ATOM 817 C CA . GLU A 1 103 ? -14.545 0.046 -13.197 1.00 98.44 103 GLU A CA 1
ATOM 818 C C . GLU A 1 103 ? -13.994 -0.309 -14.581 1.00 98.44 103 GLU A C 1
ATOM 820 O O . GLU A 1 103 ? -14.524 -1.204 -15.241 1.00 98.44 103 GLU A O 1
ATOM 825 N N . LYS A 1 104 ? -12.901 0.340 -15.007 1.00 98.19 104 LYS A N 1
ATOM 826 C CA . LYS A 1 104 ? -12.272 0.106 -16.316 1.00 98.19 104 LYS A CA 1
ATOM 827 C C . LYS A 1 104 ? -11.783 -1.335 -16.478 1.00 98.19 104 LYS A C 1
ATOM 829 O O . LYS A 1 104 ? -11.907 -1.898 -17.562 1.00 98.19 104 LYS A O 1
ATOM 834 N N . LEU A 1 105 ? -11.222 -1.923 -15.422 1.00 96.00 105 LEU A N 1
ATOM 835 C CA . LEU A 1 105 ? -10.674 -3.283 -15.444 1.00 96.00 105 LEU A CA 1
ATOM 836 C C . LEU A 1 105 ? -11.712 -4.356 -15.081 1.00 96.00 105 LEU A C 1
ATOM 838 O O . LEU A 1 105 ? -11.428 -5.545 -15.214 1.00 96.00 105 LEU A O 1
ATOM 842 N N . GLY A 1 106 ? -12.900 -3.964 -14.607 1.00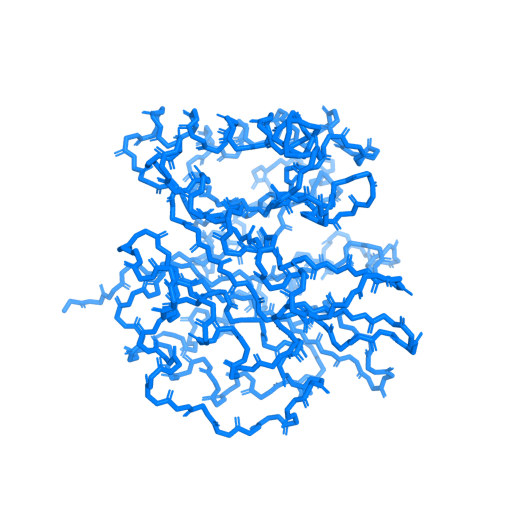 96.25 106 GLY A N 1
ATOM 843 C CA . GLY A 1 106 ? -13.949 -4.892 -14.177 1.00 96.25 106 GLY A CA 1
ATOM 844 C C . GLY A 1 106 ? -13.566 -5.750 -12.965 1.00 96.25 106 GLY A C 1
ATOM 845 O O . GLY A 1 106 ? -14.187 -6.785 -12.724 1.00 96.25 106 GLY A O 1
ATOM 846 N N . THR A 1 107 ? -12.545 -5.348 -12.206 1.00 94.69 107 THR A N 1
ATOM 847 C CA . THR A 1 107 ? -12.071 -6.041 -11.003 1.00 94.69 107 THR A CA 1
ATOM 848 C C . THR A 1 107 ? -11.849 -5.036 -9.883 1.00 94.69 107 THR A C 1
ATOM 850 O O . THR A 1 107 ? -11.353 -3.942 -10.143 1.00 94.69 107 THR A O 1
ATOM 853 N N . PRO A 1 108 ? -12.148 -5.390 -8.623 1.00 96.56 108 PRO A N 1
ATOM 854 C CA . PRO A 1 108 ? -11.811 -4.526 -7.508 1.00 96.56 108 PRO A CA 1
ATOM 855 C C . PRO A 1 108 ? -10.307 -4.254 -7.403 1.00 96.56 108 PRO A C 1
ATOM 857 O O . PRO A 1 108 ? -9.491 -5.147 -7.654 1.00 96.56 108 PRO A O 1
ATOM 860 N N . ILE A 1 109 ? -9.961 -3.048 -6.963 1.00 98.00 109 ILE A N 1
ATOM 861 C CA . ILE A 1 109 ? -8.579 -2.592 -6.788 1.00 98.00 109 ILE A CA 1
ATOM 862 C C . ILE A 1 109 ? -8.202 -2.604 -5.311 1.00 98.00 109 ILE A C 1
ATOM 864 O O . ILE A 1 109 ? -8.979 -2.163 -4.469 1.00 98.00 109 ILE A O 1
ATOM 868 N N . ASN A 1 110 ? -7.004 -3.090 -4.985 1.00 98.38 110 ASN A N 1
ATOM 869 C CA . ASN A 1 110 ? -6.476 -2.962 -3.628 1.00 98.38 110 ASN A CA 1
ATOM 870 C C . ASN A 1 110 ? -5.909 -1.560 -3.416 1.00 98.38 110 ASN A C 1
ATOM 872 O O . ASN A 1 110 ? -5.140 -1.081 -4.250 1.00 98.38 110 ASN A O 1
ATOM 876 N N . MET A 1 111 ? -6.249 -0.945 -2.286 1.00 98.81 111 MET A N 1
ATOM 877 C CA . MET A 1 111 ? -5.713 0.345 -1.881 1.00 98.81 111 MET A CA 1
ATOM 878 C C . MET A 1 111 ? -5.264 0.326 -0.423 1.00 98.81 111 MET A C 1
ATOM 880 O O . MET A 1 111 ? -6.069 0.071 0.474 1.00 98.81 111 MET A O 1
ATOM 884 N N . VAL A 1 112 ? -3.991 0.614 -0.186 1.00 98.88 112 VAL A N 1
ATOM 885 C CA . VAL A 1 112 ? -3.420 0.738 1.156 1.00 98.88 112 VAL A CA 1
ATOM 886 C C . VAL A 1 112 ? -3.767 2.102 1.741 1.00 98.88 112 VAL A C 1
ATOM 888 O O . VAL A 1 112 ? -3.808 3.104 1.026 1.00 98.88 112 VAL A O 1
ATOM 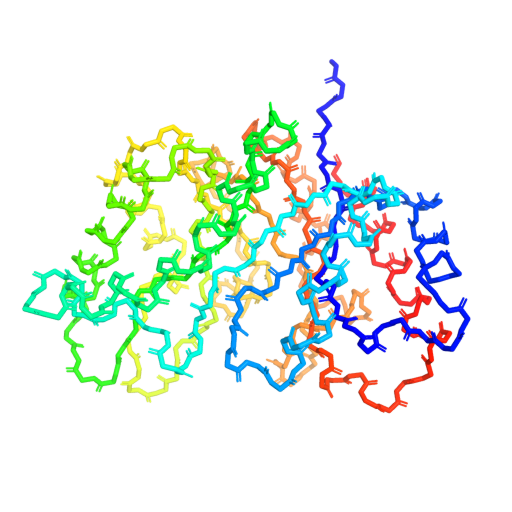891 N N . VAL A 1 113 ? -4.077 2.149 3.036 1.00 98.69 113 VAL A N 1
ATOM 892 C CA . VAL A 1 113 ? -4.421 3.389 3.735 1.00 98.69 113 VAL A CA 1
ATOM 893 C C . VAL A 1 113 ? -3.895 3.392 5.167 1.00 98.69 113 VAL A C 1
ATOM 895 O O . VAL A 1 113 ? -4.050 2.426 5.914 1.00 98.69 113 VAL A O 1
ATOM 898 N N . HIS A 1 114 ? -3.311 4.520 5.565 1.00 98.31 114 HIS A N 1
ATOM 899 C CA . HIS A 1 114 ? -2.853 4.755 6.932 1.00 98.31 114 HIS A CA 1
ATOM 900 C C . HIS A 1 114 ? -3.982 5.282 7.824 1.00 98.31 114 HIS A C 1
ATOM 902 O O . HIS A 1 114 ? -4.895 5.960 7.358 1.00 98.31 114 HIS A O 1
ATOM 908 N N . GLY A 1 115 ? -3.874 5.052 9.134 1.00 97.88 115 GLY A N 1
ATOM 909 C CA . GLY A 1 115 ? -4.737 5.688 10.133 1.00 97.88 115 GLY A CA 1
ATOM 910 C C . GLY A 1 115 ? -4.474 7.178 10.335 1.00 97.88 115 GLY A C 1
ATOM 911 O O . GLY A 1 115 ? -3.463 7.736 9.898 1.00 97.88 115 GLY A O 1
ATOM 912 N N . ALA A 1 116 ? -5.395 7.833 11.043 1.00 97.62 116 ALA A N 1
ATOM 913 C CA . ALA A 1 116 ? -5.222 9.220 11.445 1.00 97.62 116 ALA A CA 1
ATOM 914 C C . ALA A 1 116 ? -4.010 9.380 12.378 1.00 97.62 116 ALA A C 1
ATOM 916 O O . ALA A 1 116 ? -3.668 8.494 13.170 1.00 97.62 116 ALA A O 1
ATOM 917 N N . ARG A 1 117 ? -3.364 10.545 12.292 1.00 96.69 117 ARG A N 1
ATOM 918 C CA . ARG A 1 117 ? -2.229 10.916 13.136 1.00 96.69 117 ARG A CA 1
ATOM 919 C C . ARG A 1 117 ? -2.238 12.398 13.461 1.00 96.69 117 ARG A C 1
ATOM 921 O O . ARG A 1 117 ? -2.589 13.203 12.600 1.00 96.69 117 ARG A O 1
ATOM 928 N N . SER A 1 118 ? -1.780 12.746 14.656 1.00 95.94 118 SER A N 1
ATOM 929 C CA . SER A 1 118 ? -1.667 14.132 15.113 1.00 95.94 118 SER A CA 1
ATOM 930 C C . SER A 1 118 ? -0.589 14.271 16.183 1.00 95.94 118 SER A C 1
ATOM 932 O O . SER A 1 118 ? -0.215 13.300 16.834 1.00 95.94 118 SER A O 1
ATOM 934 N N . THR A 1 119 ? -0.097 15.491 16.376 1.00 95.62 119 THR A N 1
ATOM 935 C CA . THR A 1 119 ? 0.725 15.876 17.535 1.00 95.62 119 THR A CA 1
ATOM 936 C C . THR A 1 119 ? -0.079 16.654 18.582 1.00 95.62 119 THR A C 1
ATOM 938 O O . THR A 1 119 ? 0.493 17.143 19.551 1.00 95.62 119 THR A O 1
ATOM 941 N N . ALA A 1 120 ? -1.385 16.839 18.363 1.00 94.88 120 ALA A N 1
ATOM 942 C CA . ALA A 1 120 ? -2.251 17.667 19.203 1.00 94.88 120 ALA A CA 1
ATOM 943 C C . ALA A 1 120 ? -3.559 16.965 19.603 1.00 94.88 120 ALA A C 1
ATOM 945 O O . ALA A 1 120 ? -4.007 17.111 20.741 1.00 94.88 120 ALA A O 1
ATOM 946 N N . ALA A 1 121 ? -4.177 16.214 18.688 1.00 95.69 121 ALA A N 1
ATOM 947 C CA . ALA A 1 121 ? -5.432 15.518 18.951 1.00 95.69 121 ALA A CA 1
ATOM 948 C C . ALA A 1 121 ? -5.242 14.313 19.885 1.00 95.69 121 ALA A C 1
ATOM 950 O O . ALA A 1 121 ? -4.188 13.679 19.904 1.00 95.69 121 ALA A O 1
ATOM 951 N N . GLN A 1 122 ? -6.292 13.977 20.635 1.00 96.69 122 GLN A N 1
ATOM 952 C CA . GLN A 1 122 ? -6.317 12.791 21.491 1.00 96.69 122 GLN A CA 1
ATOM 953 C C . GLN A 1 122 ? -6.473 11.513 20.657 1.00 96.69 122 GLN A C 1
ATOM 955 O O . GLN A 1 122 ? -7.057 11.525 19.569 1.00 96.69 122 GLN A O 1
ATOM 960 N N . ARG A 1 123 ? -5.979 10.389 21.185 1.00 97.06 123 ARG A N 1
ATOM 961 C CA . ARG A 1 123 ? -5.992 9.092 20.493 1.00 97.06 123 ARG A CA 1
ATOM 962 C C . ARG A 1 123 ? -7.406 8.643 20.125 1.00 97.06 123 ARG A C 1
ATOM 964 O O . ARG A 1 123 ? -7.622 8.167 19.017 1.00 97.06 123 ARG A O 1
ATOM 971 N N . GLU A 1 124 ? -8.367 8.824 21.020 1.00 97.44 124 GLU A N 1
ATOM 972 C CA . GLU A 1 124 ? -9.766 8.443 20.823 1.00 97.44 124 GLU A CA 1
ATOM 973 C C . GLU A 1 124 ? -10.403 9.225 19.670 1.00 97.44 124 GLU A C 1
ATOM 975 O O . GLU A 1 124 ? -11.132 8.645 18.868 1.00 97.44 124 GLU A O 1
ATOM 980 N N . THR A 1 125 ? -10.074 10.514 19.537 1.00 97.81 125 THR A N 1
ATOM 981 C CA . THR A 1 125 ? -10.514 11.343 18.407 1.00 97.81 125 THR A CA 1
ATOM 982 C C . THR A 1 125 ? -9.942 10.819 17.095 1.00 97.81 125 THR A C 1
ATOM 984 O O . THR A 1 125 ? -10.689 10.599 16.151 1.00 97.81 125 THR A O 1
ATOM 987 N N . LEU A 1 126 ? -8.638 10.527 17.050 1.00 98.12 126 LEU A N 1
ATOM 988 C CA . LEU A 1 126 ? -7.996 9.976 15.852 1.00 98.12 126 LEU A CA 1
ATOM 989 C C . LEU A 1 126 ? -8.536 8.588 15.482 1.00 98.12 126 LEU A C 1
ATOM 991 O O . LEU A 1 126 ? -8.644 8.249 14.300 1.00 98.12 126 LEU A O 1
ATOM 995 N N . ARG A 1 127 ? -8.887 7.773 16.482 1.00 98.38 127 ARG A N 1
ATOM 996 C CA . ARG A 1 127 ? -9.540 6.480 16.265 1.00 98.38 127 ARG A CA 1
ATOM 997 C C . ARG A 1 127 ? -10.906 6.680 15.618 1.00 98.38 127 ARG A C 1
ATOM 999 O O . ARG A 1 127 ? -11.177 6.044 14.604 1.00 98.38 127 ARG A O 1
ATOM 1006 N N . GLU A 1 128 ? -11.732 7.580 16.147 1.00 98.50 128 GLU A N 1
ATOM 1007 C CA . GLU A 1 128 ? -13.045 7.880 15.565 1.00 98.50 128 GLU A CA 1
ATOM 1008 C C . GLU A 1 128 ? -12.926 8.461 14.147 1.00 98.50 128 GLU A C 1
ATOM 1010 O O . GLU A 1 128 ? -13.623 7.998 13.244 1.00 98.50 128 GLU A O 1
ATOM 1015 N N . ASP A 1 129 ? -11.985 9.380 13.913 1.00 98.62 129 ASP A N 1
ATOM 1016 C CA . ASP A 1 129 ? -11.667 9.901 12.578 1.00 98.62 129 ASP A CA 1
ATOM 1017 C C . ASP A 1 129 ? -11.351 8.762 11.597 1.00 98.62 129 ASP A C 1
ATOM 1019 O O . ASP A 1 129 ? -11.909 8.698 10.501 1.00 98.62 129 ASP A O 1
ATOM 1023 N N . THR A 1 130 ? -10.493 7.823 12.012 1.00 98.75 130 THR A N 1
ATOM 1024 C CA . THR A 1 130 ? -10.099 6.660 11.204 1.00 98.75 130 THR A CA 1
ATOM 1025 C C . THR A 1 130 ? -11.299 5.763 10.892 1.00 98.75 130 THR A C 1
ATOM 1027 O O . THR A 1 130 ? -11.512 5.392 9.736 1.00 98.75 130 THR A O 1
ATOM 1030 N N . LEU A 1 131 ? -12.121 5.440 11.896 1.00 98.81 131 LEU A N 1
ATOM 1031 C CA . LEU A 1 131 ? -13.306 4.595 11.726 1.00 98.81 131 LEU A CA 1
ATOM 1032 C C . LEU A 1 131 ? -14.329 5.234 10.779 1.00 98.81 131 LEU A C 1
ATOM 1034 O O . LEU A 1 131 ? -14.858 4.560 9.894 1.00 98.81 131 LEU A O 1
ATOM 1038 N N . GLN A 1 132 ? -14.614 6.526 10.952 1.00 98.75 132 GLN A N 1
ATOM 1039 C CA . GLN A 1 132 ? -15.576 7.250 10.122 1.00 98.75 132 GLN A CA 1
ATOM 1040 C C . GLN A 1 132 ? -15.064 7.442 8.692 1.00 98.75 132 GLN A C 1
ATOM 1042 O O . GLN A 1 132 ? -15.847 7.304 7.749 1.00 98.75 132 GLN A O 1
ATOM 1047 N N . PHE A 1 133 ? -13.762 7.693 8.519 1.00 98.88 133 PHE A N 1
ATOM 1048 C CA . PHE A 1 133 ? -13.134 7.781 7.203 1.00 98.88 133 PHE A CA 1
ATOM 1049 C C . PHE A 1 133 ? -13.264 6.466 6.440 1.00 98.88 133 PHE A C 1
ATOM 1051 O O . PHE A 1 133 ? -13.749 6.465 5.311 1.00 98.88 133 PHE A O 1
A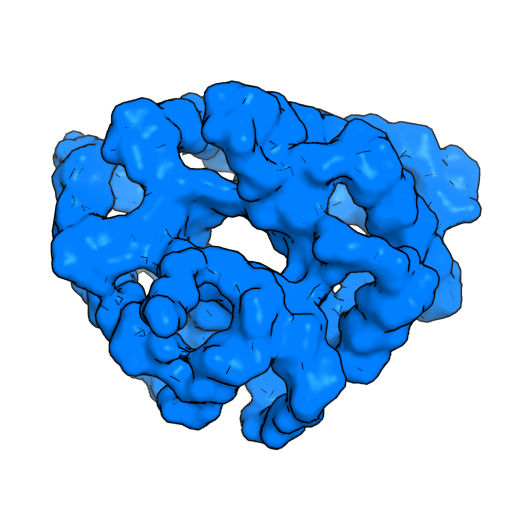TOM 1058 N N . LEU A 1 134 ? -12.895 5.342 7.065 1.00 98.88 134 LEU A N 1
ATOM 1059 C CA . LEU A 1 134 ? -12.976 4.028 6.427 1.00 98.88 134 LEU A CA 1
ATOM 1060 C C . LEU A 1 134 ? -14.419 3.677 6.064 1.00 98.88 134 LEU A C 1
ATOM 1062 O O . LEU A 1 134 ? -14.674 3.269 4.936 1.00 98.88 134 LEU A O 1
ATOM 1066 N N . LYS A 1 135 ? -15.381 3.895 6.973 1.00 98.81 135 LYS A N 1
ATOM 1067 C CA . LYS A 1 135 ? -16.811 3.665 6.695 1.00 98.81 135 LYS A CA 1
ATOM 1068 C C . LYS A 1 135 ? -17.305 4.484 5.504 1.00 98.81 135 LYS A C 1
ATOM 1070 O O . LYS A 1 135 ? -18.029 3.959 4.664 1.00 98.81 135 LYS A O 1
ATOM 1075 N N . TRP A 1 136 ? -16.910 5.753 5.423 1.00 98.75 136 TRP A N 1
ATOM 1076 C CA . TRP A 1 136 ? -17.232 6.599 4.277 1.00 98.75 136 TRP A CA 1
ATOM 1077 C C . TRP A 1 136 ? -16.590 6.082 2.986 1.00 98.75 136 TRP A C 1
ATOM 1079 O O . TRP A 1 136 ? -17.288 5.935 1.987 1.00 98.75 136 TRP A O 1
ATOM 1089 N N . ALA A 1 137 ? -15.291 5.783 3.005 1.00 98.75 137 ALA A N 1
ATOM 1090 C CA . ALA A 1 137 ? -14.566 5.344 1.821 1.00 98.75 137 ALA A CA 1
ATOM 1091 C C . ALA A 1 137 ? -15.102 4.002 1.287 1.00 98.75 137 ALA A C 1
ATOM 1093 O O . ALA A 1 137 ? -15.315 3.856 0.088 1.00 98.75 137 ALA A O 1
ATOM 1094 N N . LEU A 1 138 ? -15.406 3.052 2.177 1.00 98.75 138 LEU A N 1
ATOM 1095 C CA . LEU A 1 138 ? -15.997 1.756 1.826 1.00 98.75 138 LEU A CA 1
ATOM 1096 C C . LEU A 1 138 ? -17.404 1.888 1.226 1.00 98.75 138 LEU A C 1
ATOM 1098 O O . LEU A 1 138 ? -17.769 1.096 0.362 1.00 98.75 138 LEU A O 1
ATOM 1102 N N . HIS A 1 139 ? -18.189 2.869 1.682 1.00 98.56 139 HIS A N 1
ATOM 1103 C CA . HIS A 1 139 ? -19.528 3.135 1.158 1.00 98.56 139 HIS A CA 1
ATOM 1104 C C . HIS A 1 139 ? -19.486 3.820 -0.216 1.00 98.56 139 HIS A C 1
ATOM 1106 O O . HIS A 1 139 ? -20.165 3.386 -1.144 1.00 98.56 139 HIS A O 1
ATOM 1112 N N . ASP A 1 140 ? -18.698 4.889 -0.349 1.00 98.62 140 ASP A N 1
ATOM 1113 C CA . ASP A 1 140 ? -18.680 5.726 -1.555 1.00 98.62 140 ASP A CA 1
ATOM 1114 C C . ASP A 1 140 ? -17.849 5.115 -2.700 1.00 98.62 140 ASP A C 1
ATOM 1116 O O . ASP A 1 140 ? -18.059 5.482 -3.856 1.00 98.62 140 ASP A O 1
ATOM 1120 N N . PHE A 1 141 ? -16.919 4.199 -2.403 1.00 98.75 141 PHE A N 1
ATOM 1121 C CA . PHE A 1 141 ? -16.004 3.596 -3.383 1.00 98.75 141 PHE A CA 1
ATOM 1122 C C . PHE A 1 141 ? -16.019 2.056 -3.296 1.00 98.75 141 PHE A C 1
ATOM 1124 O O . PHE A 1 141 ? -15.037 1.432 -2.881 1.00 98.75 141 PHE A O 1
ATOM 1131 N N . PRO A 1 142 ? -17.138 1.406 -3.675 1.00 98.06 142 PRO A N 1
ATOM 1132 C CA . PRO A 1 142 ? -17.341 -0.032 -3.482 1.00 98.06 142 PRO A CA 1
ATOM 1133 C C . PRO A 1 142 ? -16.441 -0.917 -4.361 1.00 98.06 142 PRO A C 1
ATOM 1135 O O . PRO A 1 142 ? -16.327 -2.116 -4.101 1.00 98.06 142 PRO A O 1
ATOM 1138 N N . GLY A 1 143 ? -15.800 -0.351 -5.390 1.00 98.44 143 GLY A N 1
ATOM 1139 C CA . GLY A 1 143 ? -14.825 -1.037 -6.241 1.00 98.44 143 GLY A CA 1
ATOM 1140 C C . GLY A 1 143 ? -13.442 -1.192 -5.602 1.00 98.44 143 GLY A C 1
ATOM 1141 O O . GLY A 1 143 ? -12.551 -1.762 -6.228 1.00 98.44 143 GLY A O 1
ATOM 1142 N N . ILE A 1 144 ? -13.238 -0.704 -4.375 1.00 98.75 144 ILE A N 1
ATOM 1143 C CA . ILE A 1 144 ? -11.938 -0.718 -3.703 1.00 98.75 144 ILE A CA 1
ATOM 1144 C C . ILE A 1 144 ? -11.941 -1.715 -2.536 1.00 98.75 144 ILE A C 1
ATOM 1146 O O . ILE A 1 144 ? -12.837 -1.713 -1.690 1.00 98.75 144 ILE A O 1
ATOM 1150 N N . TYR A 1 145 ? -10.902 -2.548 -2.474 1.00 98.62 145 TYR A N 1
ATOM 1151 C CA . TYR A 1 145 ? -10.495 -3.278 -1.277 1.00 98.62 145 TYR A CA 1
ATOM 1152 C C . TYR A 1 145 ? -9.493 -2.433 -0.492 1.00 98.62 145 TYR A C 1
ATOM 1154 O O . TYR A 1 145 ? -8.355 -2.257 -0.922 1.00 98.62 145 TYR A O 1
ATOM 1162 N N . PHE A 1 146 ? -9.897 -1.927 0.668 1.00 98.88 146 PHE A N 1
ATOM 1163 C CA . PHE A 1 146 ? -9.021 -1.141 1.527 1.00 98.88 146 PHE A CA 1
ATOM 1164 C C . PHE A 1 146 ? -8.187 -2.046 2.431 1.00 98.88 146 PHE A C 1
ATOM 1166 O O . PHE A 1 146 ? -8.724 -2.906 3.132 1.00 98.88 146 PHE A O 1
ATOM 1173 N N . ALA A 1 147 ? -6.876 -1.826 2.437 1.00 98.81 147 ALA A N 1
ATOM 1174 C CA . ALA A 1 147 ? -5.930 -2.492 3.317 1.00 98.81 147 ALA A CA 1
ATOM 1175 C C . ALA A 1 147 ? -5.419 -1.481 4.355 1.00 98.81 147 ALA A C 1
ATOM 1177 O O . ALA A 1 147 ? -4.665 -0.569 4.026 1.00 98.81 147 ALA A O 1
ATOM 1178 N N . PHE A 1 148 ? -5.874 -1.612 5.602 1.00 98.88 148 PHE A N 1
ATOM 1179 C CA . PHE A 1 148 ? -5.473 -0.735 6.699 1.00 98.88 148 PHE A CA 1
ATOM 1180 C C . PHE A 1 148 ? -4.093 -1.139 7.215 1.00 98.88 148 PHE A C 1
ATOM 1182 O O . PHE A 1 148 ? -3.915 -2.275 7.661 1.00 98.88 148 PHE A O 1
ATOM 1189 N N . GLU A 1 149 ? -3.122 -0.239 7.119 1.00 98.69 149 GLU A N 1
ATOM 1190 C CA . GLU A 1 149 ? -1.719 -0.568 7.367 1.00 98.69 149 GLU A CA 1
ATOM 1191 C C . GLU A 1 149 ? -1.297 -0.425 8.830 1.00 98.69 149 GLU A C 1
ATOM 1193 O O . GLU A 1 149 ? -1.692 0.524 9.520 1.00 98.69 149 GLU A O 1
ATOM 1198 N N . ASN A 1 150 ? -0.428 -1.335 9.290 1.00 98.06 150 ASN A N 1
ATOM 1199 C CA . ASN A 1 150 ? 0.363 -1.068 10.484 1.00 98.06 150 ASN A CA 1
ATOM 1200 C C . ASN A 1 150 ? 1.481 -0.047 10.210 1.00 98.06 150 ASN A C 1
ATOM 1202 O O . ASN A 1 150 ? 2.440 -0.316 9.500 1.00 98.06 150 ASN A O 1
ATOM 1206 N N . ASN A 1 151 ? 1.387 1.115 10.842 1.00 94.75 151 ASN A N 1
ATOM 1207 C CA . ASN A 1 151 ? 2.278 2.247 10.624 1.00 94.75 151 ASN A CA 1
ATOM 1208 C C . ASN A 1 151 ? 3.655 2.083 11.286 1.00 94.75 151 ASN A C 1
ATOM 1210 O O . ASN A 1 151 ? 3.776 1.510 12.370 1.00 94.75 151 ASN A O 1
ATOM 1214 N N . HIS A 1 152 ? 4.664 2.751 10.713 1.00 93.50 152 HIS A N 1
ATOM 1215 C CA . HIS A 1 152 ? 5.951 2.997 11.370 1.00 93.50 152 HIS A CA 1
ATOM 1216 C C . HIS A 1 152 ? 5.764 3.572 12.789 1.00 93.50 152 HIS A C 1
ATOM 1218 O O . HIS A 1 152 ? 4.932 4.490 12.941 1.00 93.50 152 HIS A O 1
ATOM 1224 N N . PRO A 1 153 ? 6.605 3.173 13.773 1.00 93.06 153 PRO A N 1
ATOM 1225 C CA . PRO A 1 153 ? 6.628 3.756 15.112 1.00 93.06 153 PRO A CA 1
ATOM 1226 C C . PRO A 1 153 ? 6.455 5.277 15.122 1.00 93.06 153 PRO A C 1
ATOM 1228 O O . PRO A 1 153 ? 7.034 6.001 14.293 1.00 93.06 153 PRO A O 1
ATOM 1231 N N . ALA A 1 154 ? 5.622 5.766 16.033 1.00 92.38 154 ALA A N 1
ATOM 1232 C CA . ALA A 1 154 ? 5.354 7.182 16.187 1.00 92.38 154 ALA A CA 1
ATOM 1233 C C . ALA A 1 154 ? 6.611 7.926 16.655 1.00 92.38 154 ALA A C 1
ATOM 1235 O O . ALA A 1 154 ? 7.422 7.429 17.439 1.00 92.38 154 ALA A O 1
ATOM 1236 N N . LYS A 1 155 ? 6.785 9.155 16.162 1.00 92.94 155 LYS A N 1
ATOM 1237 C CA . LYS A 1 155 ? 7.836 10.040 16.678 1.00 92.94 155 LYS A CA 1
ATOM 1238 C C . LYS A 1 155 ? 7.452 10.537 18.078 1.00 92.94 155 LYS A C 1
ATOM 1240 O O . LYS A 1 155 ? 6.262 10.592 18.388 1.00 92.94 155 LYS A O 1
ATOM 1245 N N . PRO A 1 156 ? 8.415 10.968 18.916 1.00 93.31 156 PRO A N 1
ATOM 1246 C CA . PRO A 1 156 ? 8.094 11.576 20.204 1.00 93.31 156 PRO A CA 1
ATOM 1247 C C . PRO A 1 156 ? 7.062 12.708 20.063 1.00 93.31 156 PRO A C 1
ATOM 1249 O O . PRO A 1 156 ? 7.277 13.652 19.304 1.00 93.31 156 PRO A O 1
ATOM 1252 N N . GLY A 1 157 ? 5.944 12.594 20.786 1.00 93.69 157 GLY A N 1
ATOM 1253 C CA . GLY A 1 157 ? 4.836 13.559 20.758 1.00 93.69 157 GLY A CA 1
ATOM 1254 C C . GLY A 1 157 ? 3.824 13.376 19.619 1.00 93.69 157 GLY A C 1
ATOM 1255 O O . GLY A 1 157 ? 2.852 14.122 19.559 1.00 93.69 157 GLY A O 1
ATOM 1256 N N . GLU A 1 158 ? 4.016 12.405 18.726 1.00 95.81 158 GLU A N 1
ATOM 1257 C CA . GLU A 1 158 ? 3.035 12.028 17.708 1.00 95.81 158 GLU A CA 1
ATOM 1258 C C . GLU A 1 158 ? 2.162 10.876 18.219 1.00 95.81 158 GLU A C 1
ATOM 1260 O O . GLU A 1 158 ? 2.649 9.928 18.828 1.00 95.81 158 GLU A O 1
ATOM 1265 N N . ILE A 1 159 ? 0.865 10.944 17.938 1.00 95.94 159 ILE A N 1
ATOM 1266 C CA . ILE A 1 159 ? -0.077 9.843 18.116 1.00 95.94 159 ILE A CA 1
ATOM 1267 C C . ILE A 1 159 ? -0.477 9.368 16.723 1.00 95.94 159 ILE A C 1
ATOM 1269 O O . ILE A 1 159 ? -0.871 10.177 15.881 1.00 95.94 159 ILE A O 1
ATOM 1273 N N . LYS A 1 160 ? -0.395 8.056 16.489 1.00 96.19 160 LYS A N 1
ATOM 1274 C CA . LYS A 1 160 ? -0.867 7.399 15.267 1.00 96.19 160 LYS A CA 1
ATOM 1275 C C . LYS A 1 160 ? -1.845 6.283 15.606 1.00 96.19 160 LYS A C 1
ATOM 1277 O O . LYS A 1 160 ? -1.644 5.545 16.575 1.00 96.19 160 LYS A O 1
ATOM 1282 N N . ILE A 1 161 ? -2.868 6.143 14.774 1.00 97.88 161 ILE A N 1
ATOM 1283 C CA . ILE A 1 161 ? -3.690 4.936 14.725 1.00 97.88 161 ILE A CA 1
ATOM 1284 C C . ILE A 1 161 ? -3.058 3.961 13.730 1.00 97.88 161 ILE A C 1
ATOM 1286 O O . ILE A 1 161 ? -2.581 4.357 12.665 1.00 97.88 161 ILE A O 1
ATOM 1290 N N . GLY A 1 162 ? -3.025 2.690 14.103 1.00 96.44 162 GLY A N 1
ATOM 1291 C CA . GLY A 1 162 ? -2.393 1.601 13.374 1.00 96.44 162 GLY A CA 1
ATOM 1292 C C . GLY A 1 162 ? -0.940 1.324 13.768 1.00 96.44 162 GLY A C 1
ATOM 1293 O O . GLY A 1 162 ? -0.265 0.612 13.052 1.00 96.44 162 GLY A O 1
ATOM 1294 N N . GLU A 1 163 ? -0.400 1.854 14.868 1.00 93.62 163 GLU A N 1
ATOM 1295 C CA . GLU A 1 163 ? 1.016 1.600 15.228 1.00 93.62 163 GLU A CA 1
ATOM 1296 C C . GLU A 1 163 ? 1.281 0.147 15.665 1.00 93.62 163 GLU A C 1
ATOM 1298 O O . GLU A 1 163 ? 2.370 -0.394 15.471 1.00 93.62 163 GLU A O 1
ATOM 1303 N N . THR A 1 164 ? 0.283 -0.502 16.270 1.00 94.00 164 THR A N 1
ATOM 1304 C CA . THR A 1 164 ? 0.405 -1.874 16.777 1.00 94.00 164 THR A CA 1
ATOM 1305 C C . THR A 1 164 ? -0.596 -2.797 16.101 1.00 94.00 164 THR A C 1
ATOM 1307 O O . THR A 1 164 ? -1.686 -2.375 15.711 1.00 94.00 164 THR A O 1
ATOM 1310 N N . ARG A 1 165 ? -0.275 -4.095 16.053 1.00 96.12 165 ARG A N 1
ATOM 1311 C CA . ARG A 1 165 ? -1.189 -5.114 15.521 1.00 96.12 165 ARG A CA 1
ATOM 1312 C C . ARG A 1 165 ? -2.561 -5.110 16.208 1.00 96.12 165 ARG A C 1
ATOM 1314 O O . ARG A 1 165 ? -3.578 -5.314 15.556 1.00 96.12 165 ARG A O 1
ATOM 1321 N N . ALA A 1 166 ? -2.595 -4.863 17.520 1.00 95.81 166 ALA A N 1
ATOM 1322 C CA . ALA A 1 166 ? -3.840 -4.798 18.286 1.00 95.81 166 ALA A CA 1
ATOM 1323 C C . ALA A 1 166 ? -4.721 -3.614 17.856 1.00 95.81 166 ALA A C 1
ATOM 1325 O O . ALA A 1 166 ? -5.931 -3.766 17.742 1.00 95.81 166 ALA A O 1
ATOM 1326 N N . ASP A 1 167 ? -4.109 -2.464 17.574 1.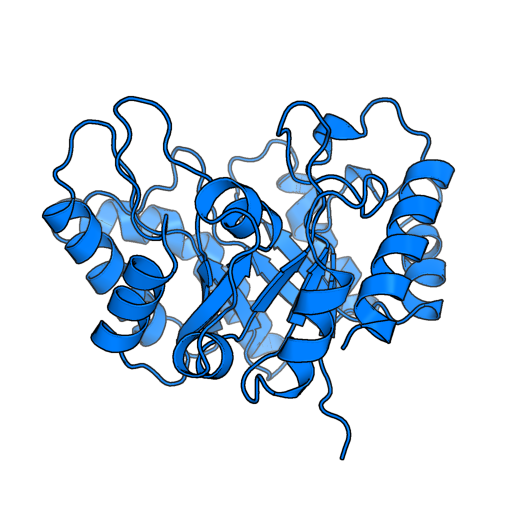00 95.38 167 ASP A N 1
ATOM 1327 C CA . ASP A 1 167 ? -4.803 -1.257 17.122 1.00 95.38 167 ASP A CA 1
ATOM 1328 C C . ASP A 1 167 ? -5.395 -1.430 15.717 1.00 95.38 167 ASP A C 1
ATOM 1330 O O . ASP A 1 167 ? -6.550 -1.097 15.463 1.00 95.38 167 ASP A O 1
ATOM 1334 N N . VAL A 1 168 ? -4.621 -2.030 14.810 1.00 98.44 168 VAL A N 1
ATOM 1335 C CA . VAL A 1 168 ? -5.076 -2.368 13.455 1.00 98.44 168 VAL A CA 1
ATOM 1336 C C . VAL A 1 168 ? -6.225 -3.381 13.494 1.00 98.44 168 VAL A C 1
ATOM 1338 O O . VAL A 1 168 ? -7.243 -3.172 12.833 1.00 98.44 168 VAL A O 1
ATOM 1341 N N . LEU A 1 169 ? -6.103 -4.449 14.294 1.00 98.19 169 LEU A N 1
ATOM 1342 C CA . LEU A 1 169 ? -7.174 -5.438 14.461 1.00 98.19 169 LEU A CA 1
ATOM 1343 C C . LEU A 1 169 ? -8.440 -4.818 15.039 1.00 98.19 169 LEU A C 1
ATOM 1345 O O . LEU A 1 169 ? -9.531 -5.115 14.562 1.00 98.19 169 LEU A O 1
ATOM 1349 N N . ASP A 1 170 ? -8.304 -3.956 16.044 1.00 98.12 170 ASP A N 1
ATOM 1350 C CA . ASP A 1 170 ? -9.434 -3.239 16.619 1.00 98.12 170 ASP A CA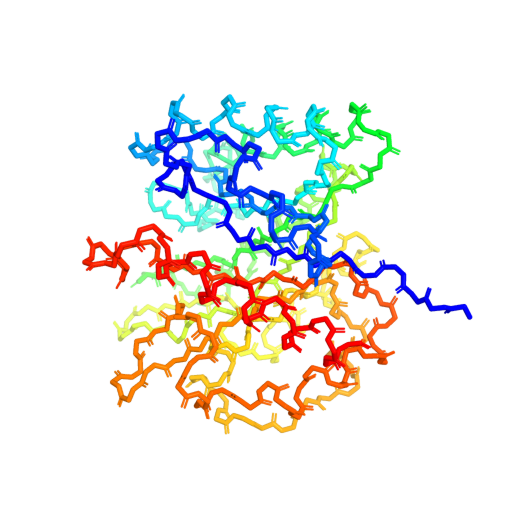 1
ATOM 1351 C C . ASP A 1 170 ? -10.153 -2.405 15.546 1.00 98.12 170 ASP A C 1
ATOM 1353 O O . ASP A 1 170 ? -11.360 -2.565 15.373 1.00 98.12 170 ASP A O 1
ATOM 1357 N N . VAL A 1 171 ? -9.439 -1.611 14.743 1.00 98.69 171 VAL A N 1
ATOM 1358 C CA . VAL A 1 171 ? -10.046 -0.831 13.648 1.00 98.69 171 VAL A CA 1
ATOM 1359 C C . VAL A 1 171 ? -10.773 -1.728 12.639 1.00 98.69 171 VAL A C 1
ATOM 1361 O O . VAL A 1 171 ? -11.952 -1.499 12.355 1.00 98.69 171 VAL A O 1
ATOM 1364 N N . VAL A 1 172 ? -10.111 -2.771 12.126 1.00 98.62 172 VAL A N 1
ATOM 1365 C CA . VAL A 1 172 ? -10.697 -3.673 11.118 1.00 98.62 172 VAL A CA 1
ATOM 1366 C C . VAL A 1 172 ? -11.930 -4.399 11.668 1.00 98.62 172 VAL A C 1
ATOM 1368 O O . VAL A 1 172 ? -12.956 -4.462 10.987 1.00 98.62 172 VAL A O 1
ATOM 1371 N N . ASN A 1 173 ? -11.880 -4.865 12.918 1.00 98.38 173 ASN A N 1
ATOM 1372 C CA . ASN A 1 173 ? -12.999 -5.542 13.576 1.00 98.38 173 ASN A CA 1
ATOM 1373 C C . ASN A 1 173 ? -14.160 -4.595 13.915 1.00 98.38 173 ASN A C 1
ATOM 1375 O O . ASN A 1 173 ? -15.307 -5.027 13.907 1.00 98.38 173 ASN A O 1
ATOM 1379 N N . ASN A 1 174 ? -13.899 -3.315 14.202 1.00 98.50 174 ASN A N 1
ATOM 1380 C CA . ASN A 1 174 ? -14.959 -2.338 14.486 1.00 98.50 174 ASN A CA 1
ATOM 1381 C C . ASN A 1 174 ? -15.670 -1.862 13.212 1.00 98.50 174 ASN A C 1
ATOM 1383 O O . ASN A 1 174 ? -16.863 -1.554 13.251 1.00 98.50 174 ASN A O 1
ATOM 1387 N N . VAL A 1 175 ? -14.959 -1.765 12.085 1.00 98.56 175 VAL A N 1
ATOM 1388 C CA . VAL A 1 175 ? -15.584 -1.434 10.795 1.00 98.56 175 VAL A CA 1
ATOM 1389 C C . VAL A 1 175 ? -16.301 -2.653 10.209 1.00 98.56 175 VAL A C 1
ATOM 1391 O O . VAL A 1 175 ? -17.386 -2.492 9.657 1.00 98.56 175 VAL A O 1
ATOM 1394 N N . HIS A 1 176 ? -15.718 -3.849 10.358 1.00 97.44 176 HIS A N 1
ATOM 1395 C CA . HIS A 1 176 ? -16.292 -5.146 9.982 1.00 97.44 176 HIS A CA 1
ATOM 1396 C C . HIS A 1 176 ? -16.934 -5.155 8.585 1.00 97.44 176 HIS A C 1
ATOM 1398 O O . HIS A 1 176 ? -18.127 -5.411 8.417 1.00 97.44 176 HIS A O 1
ATOM 1404 N N . HIS A 1 177 ? -16.129 -4.860 7.563 1.00 98.50 177 HIS A N 1
ATOM 1405 C CA . HIS A 1 177 ? -16.586 -4.789 6.178 1.00 98.50 177 HIS A CA 1
ATOM 1406 C C . HIS A 1 177 ? -15.846 -5.808 5.293 1.00 98.50 177 HIS A C 1
ATOM 1408 O O . HIS A 1 177 ? -14.624 -5.923 5.408 1.00 98.50 177 HIS A O 1
ATOM 1414 N N . PRO A 1 178 ? -16.522 -6.515 4.364 1.00 97.44 178 PRO A N 1
ATOM 1415 C CA . PRO A 1 178 ? -15.881 -7.518 3.500 1.00 97.44 178 PRO A CA 1
ATOM 1416 C C . PRO A 1 178 ? -14.787 -6.940 2.590 1.00 97.44 178 PRO A C 1
ATOM 1418 O O . PRO A 1 178 ? -13.842 -7.648 2.239 1.00 97.44 178 PRO A O 1
ATOM 1421 N N . ASN A 1 179 ? -14.887 -5.648 2.257 1.00 98.50 179 ASN A N 1
ATOM 1422 C CA . ASN A 1 179 ? -13.885 -4.934 1.463 1.00 98.50 179 ASN A CA 1
ATOM 1423 C C . ASN A 1 179 ? -12.789 -4.247 2.297 1.00 98.50 179 ASN A C 1
ATOM 1425 O O . ASN A 1 179 ? -12.004 -3.485 1.745 1.00 98.50 179 ASN A O 1
ATOM 1429 N N . LEU A 1 180 ? -12.725 -4.497 3.607 1.00 98.81 180 LEU A N 1
ATOM 1430 C CA . LEU A 1 180 ? -11.649 -4.019 4.472 1.00 98.81 180 LEU A CA 1
ATOM 1431 C C . LEU A 1 180 ? -10.822 -5.200 4.986 1.00 98.81 180 LEU A C 1
ATOM 1433 O O . LEU A 1 180 ? -11.365 -6.233 5.389 1.00 98.81 180 LEU A O 1
ATOM 1437 N N . GLY A 1 181 ? -9.508 -5.032 4.993 1.00 98.69 181 GLY A N 1
ATOM 1438 C CA . GLY A 1 181 ? -8.566 -5.945 5.624 1.00 98.69 181 GLY A CA 1
ATOM 1439 C C . GLY A 1 181 ? -7.317 -5.211 6.085 1.00 98.69 181 GLY A C 1
ATOM 1440 O O . GLY A 1 181 ? -7.304 -3.986 6.180 1.00 98.69 181 GLY A O 1
ATOM 1441 N N . ILE A 1 182 ? -6.269 -5.972 6.370 1.00 98.81 182 ILE A N 1
ATOM 1442 C CA . ILE A 1 182 ? -4.993 -5.473 6.878 1.00 98.81 182 ILE A CA 1
ATOM 1443 C C . ILE A 1 182 ? -3.981 -5.392 5.733 1.00 98.81 182 ILE A C 1
ATOM 1445 O O . ILE A 1 182 ? -3.852 -6.349 4.958 1.00 98.81 182 ILE A O 1
ATOM 1449 N N . CYS A 1 183 ? -3.264 -4.268 5.656 1.00 98.81 183 CYS A N 1
ATOM 1450 C CA . CYS A 1 183 ? -1.941 -4.238 5.043 1.00 98.81 183 CYS A CA 1
ATOM 1451 C C . CYS A 1 183 ? -0.921 -4.557 6.137 1.00 98.81 183 CYS A C 1
ATOM 1453 O O . CYS A 1 183 ? -0.786 -3.802 7.100 1.00 98.81 183 CYS A O 1
ATOM 1455 N N . TRP A 1 184 ? -0.268 -5.714 6.037 1.00 98.62 184 TRP A N 1
ATOM 1456 C CA . TRP A 1 184 ? 0.800 -6.059 6.965 1.00 98.62 184 TRP A CA 1
ATOM 1457 C C . TRP A 1 184 ? 2.121 -5.537 6.412 1.00 98.62 184 TRP A C 1
ATOM 1459 O O . TRP A 1 184 ? 2.698 -6.149 5.518 1.00 98.62 184 TRP A O 1
ATOM 1469 N N . ASP A 1 185 ? 2.598 -4.421 6.948 1.00 98.44 185 ASP A N 1
ATOM 1470 C CA . ASP A 1 185 ? 3.937 -3.928 6.648 1.00 98.44 185 ASP A CA 1
ATOM 1471 C C . ASP A 1 185 ? 4.961 -4.627 7.545 1.00 98.44 185 ASP A C 1
ATOM 1473 O O . ASP A 1 185 ? 4.935 -4.502 8.777 1.00 98.44 185 ASP A O 1
ATOM 1477 N N . PHE A 1 186 ? 5.860 -5.394 6.929 1.00 98.00 186 PHE A N 1
ATOM 1478 C CA . PHE A 1 186 ? 6.836 -6.193 7.655 1.00 98.00 186 PHE A CA 1
ATOM 1479 C C . PHE A 1 186 ? 7.907 -5.344 8.345 1.00 98.00 186 PHE A C 1
ATOM 1481 O O . PHE A 1 186 ? 8.330 -5.679 9.454 1.00 98.00 186 PHE A O 1
ATOM 1488 N N . GLY A 1 187 ? 8.389 -4.268 7.730 1.00 97.06 187 GLY A N 1
ATOM 1489 C CA . GLY A 1 187 ? 9.460 -3.499 8.350 1.00 97.06 187 GLY A CA 1
ATOM 1490 C C . GLY A 1 187 ? 8.944 -2.624 9.486 1.00 97.06 187 GLY A C 1
ATOM 1491 O O . GLY A 1 187 ? 9.568 -2.591 10.547 1.00 97.06 187 GLY A O 1
ATOM 1492 N N . HIS A 1 188 ? 7.769 -2.013 9.337 1.00 97.12 188 HIS A N 1
ATOM 1493 C CA . HIS A 1 188 ? 7.081 -1.311 10.419 1.00 97.12 188 HIS A CA 1
ATOM 1494 C C . HIS A 1 188 ? 6.803 -2.244 11.602 1.00 97.12 188 HIS A C 1
ATOM 1496 O O . HIS A 1 188 ? 7.100 -1.910 12.750 1.00 97.12 188 HIS A O 1
ATOM 1502 N N . ASP A 1 189 ? 6.293 -3.446 11.337 1.00 96.50 189 ASP A N 1
ATOM 1503 C CA . ASP A 1 189 ? 5.997 -4.416 12.387 1.00 96.50 189 ASP A CA 1
ATOM 1504 C C . ASP A 1 189 ? 7.268 -4.988 13.033 1.00 96.50 189 ASP A C 1
ATOM 1506 O O . ASP A 1 189 ? 7.308 -5.232 14.239 1.00 96.50 189 ASP A O 1
ATOM 1510 N N . PHE A 1 190 ? 8.355 -5.153 12.276 1.00 96.69 190 PHE A N 1
ATOM 1511 C CA . PHE A 1 190 ? 9.660 -5.489 12.843 1.00 96.69 190 PHE A CA 1
ATOM 1512 C C . PHE A 1 190 ? 10.166 -4.387 13.783 1.00 96.69 190 PHE A C 1
ATOM 1514 O O . PHE A 1 190 ? 10.577 -4.692 14.903 1.00 96.69 190 PHE A O 1
ATOM 1521 N N . LEU A 1 191 ? 10.077 -3.121 13.375 1.00 95.56 191 LEU A N 1
ATOM 1522 C CA . LEU A 1 191 ? 10.498 -1.977 14.186 1.00 95.56 191 LEU A CA 1
ATOM 1523 C C . LEU A 1 191 ? 9.645 -1.803 15.454 1.00 95.56 191 LEU A C 1
ATOM 1525 O O . LEU A 1 191 ? 10.180 -1.445 16.503 1.00 95.56 191 LEU A O 1
ATOM 1529 N N . SER A 1 192 ? 8.343 -2.089 15.384 1.00 92.44 192 SER A N 1
ATOM 1530 C CA . SER A 1 192 ? 7.418 -1.963 16.520 1.00 92.44 192 SER A CA 1
ATOM 1531 C C . SER A 1 192 ? 7.411 -3.189 17.443 1.00 92.44 192 SER A C 1
ATOM 1533 O O . SER A 1 192 ? 7.368 -3.058 18.668 1.00 92.44 192 SER A O 1
ATOM 1535 N N . ALA A 1 193 ? 7.416 -4.400 16.883 1.00 90.75 193 ALA A N 1
ATOM 1536 C CA . ALA A 1 193 ? 7.179 -5.646 17.614 1.00 90.75 193 ALA A CA 1
ATOM 1537 C C . ALA A 1 193 ? 8.401 -6.575 17.691 1.00 90.75 193 ALA A C 1
ATOM 1539 O O . ALA A 1 193 ? 8.343 -7.567 18.423 1.00 90.75 193 ALA A O 1
ATOM 1540 N N . GLY A 1 194 ? 9.497 -6.282 16.987 1.00 89.25 194 GLY A N 1
ATOM 1541 C CA . GLY A 1 194 ? 10.759 -7.024 17.074 1.00 89.25 194 GLY A CA 1
ATOM 1542 C C . GLY A 1 194 ? 10.684 -8.459 16.550 1.00 89.25 194 GLY A C 1
ATOM 1543 O O . GLY A 1 194 ? 11.318 -9.348 17.111 1.00 89.25 194 GLY A O 1
ATOM 1544 N N . GLY A 1 195 ? 9.861 -8.727 15.533 1.00 84.81 195 GLY A N 1
ATOM 1545 C CA . GLY A 1 195 ? 9.774 -10.064 14.932 1.00 84.81 195 GLY A CA 1
ATOM 1546 C C . GLY A 1 195 ? 8.873 -11.063 15.675 1.00 84.81 195 GLY A C 1
ATOM 1547 O O . GLY A 1 195 ? 8.911 -12.258 15.384 1.00 84.81 195 GLY A O 1
ATOM 1548 N N . LYS A 1 196 ? 8.059 -10.611 16.640 1.00 89.25 196 LYS A N 1
ATOM 1549 C CA . LYS A 1 196 ? 7.149 -11.479 17.411 1.00 89.25 196 LYS A CA 1
ATOM 1550 C C . LYS A 1 196 ? 6.190 -12.270 16.516 1.00 89.25 196 LYS A C 1
ATOM 1552 O O . LYS A 1 196 ? 5.716 -11.770 15.493 1.00 89.25 196 LYS A O 1
ATOM 1557 N N . ALA A 1 197 ? 5.830 -13.472 16.969 1.00 90.44 197 ALA A N 1
ATOM 1558 C CA . ALA A 1 197 ? 4.845 -14.327 16.309 1.00 90.44 197 ALA A CA 1
ATOM 1559 C C . ALA A 1 197 ? 3.518 -13.587 16.066 1.00 90.44 197 ALA A C 1
ATOM 1561 O O . ALA A 1 197 ? 3.075 -12.796 16.902 1.00 90.44 197 ALA A O 1
ATOM 1562 N N . VAL A 1 198 ? 2.904 -13.831 14.910 1.00 94.00 198 VAL A N 1
ATOM 1563 C CA . VAL A 1 198 ? 1.584 -13.302 14.537 1.00 94.00 198 VAL A CA 1
ATOM 1564 C C . VAL A 1 198 ? 0.478 -14.256 14.976 1.00 94.00 198 VAL A C 1
ATOM 1566 O O . VAL A 1 198 ? 0.667 -15.472 14.983 1.00 94.00 198 VAL A O 1
ATOM 1569 N N . SER A 1 199 ? -0.677 -13.711 15.359 1.00 95.38 199 SER A N 1
ATOM 1570 C CA . SER A 1 199 ? -1.855 -14.515 15.691 1.00 95.38 199 SER A CA 1
ATOM 1571 C C . SER A 1 199 ? -2.577 -14.990 14.427 1.00 95.38 199 SER A C 1
ATOM 1573 O O . SER A 1 199 ? -2.459 -14.388 13.359 1.00 95.38 199 SER A O 1
ATOM 1575 N N . ALA A 1 200 ? -3.375 -16.051 14.557 1.00 96.19 200 ALA A N 1
ATOM 1576 C CA . ALA A 1 200 ? -4.255 -16.499 13.478 1.00 96.19 200 ALA A CA 1
ATOM 1577 C C . ALA A 1 200 ? -5.282 -15.417 13.095 1.00 96.19 200 ALA A C 1
ATOM 1579 O O . ALA A 1 200 ? -5.515 -15.197 11.911 1.00 96.19 200 ALA A O 1
ATOM 1580 N N . ASP A 1 201 ? -5.820 -14.688 14.081 1.00 96.69 201 ASP A N 1
ATOM 1581 C CA . ASP A 1 201 ? -6.774 -13.594 13.852 1.00 96.69 201 ASP A CA 1
ATOM 1582 C C . ASP A 1 201 ? -6.176 -12.466 13.003 1.00 96.69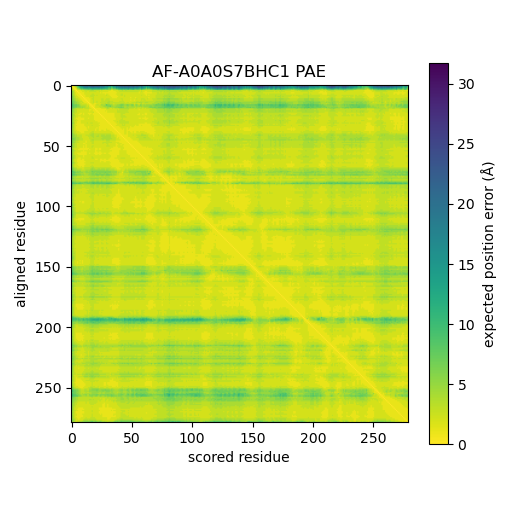 201 ASP A C 1
ATOM 1584 O O . ASP A 1 201 ? -6.859 -11.910 12.147 1.00 96.69 201 ASP A O 1
ATOM 1588 N N . TRP A 1 202 ? -4.889 -12.153 13.201 1.00 97.56 202 TRP A N 1
ATOM 1589 C CA . TRP A 1 202 ? -4.156 -11.217 12.347 1.00 97.56 202 TRP A CA 1
ATOM 1590 C C . TRP A 1 202 ? -4.099 -11.727 10.909 1.00 97.56 202 TRP A C 1
ATOM 1592 O O . TRP A 1 202 ? -4.575 -11.057 9.995 1.00 97.56 202 TRP A O 1
ATOM 1602 N N . LEU A 1 203 ? -3.569 -12.940 10.716 1.00 97.44 203 LEU A N 1
ATOM 1603 C CA . LEU A 1 203 ? -3.377 -13.543 9.394 1.00 97.44 203 LEU A CA 1
ATOM 1604 C C . LEU A 1 203 ? -4.690 -13.689 8.613 1.00 97.44 203 LEU A C 1
ATOM 1606 O O . LEU A 1 203 ? -4.708 -13.460 7.406 1.00 97.44 203 LEU A O 1
ATOM 1610 N N . ALA A 1 204 ? -5.795 -14.002 9.294 1.00 97.25 204 ALA A N 1
ATOM 1611 C CA . ALA A 1 204 ? -7.118 -14.118 8.684 1.00 97.25 204 ALA A CA 1
ATOM 1612 C C . ALA A 1 204 ? -7.627 -12.797 8.074 1.00 97.25 204 ALA A C 1
ATOM 1614 O O . ALA A 1 204 ? -8.468 -12.816 7.172 1.00 97.25 204 ALA A O 1
ATOM 1615 N N . GLN A 1 205 ? -7.125 -11.652 8.546 1.00 98.25 205 GLN A N 1
ATOM 1616 C CA . GLN A 1 205 ? -7.516 -10.324 8.070 1.00 98.25 205 GLN A CA 1
ATOM 1617 C C . GLN A 1 205 ? -6.542 -9.730 7.041 1.00 98.25 205 GLN A C 1
ATOM 1619 O O . GLN A 1 205 ? -6.877 -8.719 6.423 1.00 98.25 205 GLN A O 1
ATOM 1624 N N . VAL A 1 206 ? -5.368 -10.333 6.816 1.00 98.56 206 VAL A N 1
ATOM 1625 C CA . VAL A 1 206 ? -4.363 -9.826 5.864 1.00 98.56 206 VAL A CA 1
ATOM 1626 C C . VAL A 1 206 ? -4.872 -9.942 4.426 1.00 98.56 206 VAL A C 1
ATOM 1628 O O . VAL A 1 206 ? -5.182 -11.035 3.947 1.00 98.56 206 VAL A O 1
ATOM 1631 N N . ILE A 1 207 ? -4.923 -8.804 3.726 1.00 98.56 207 ILE A N 1
ATOM 1632 C CA . ILE A 1 207 ? -5.276 -8.722 2.297 1.00 98.56 207 ILE A CA 1
ATOM 1633 C C . ILE A 1 207 ? -4.151 -8.147 1.435 1.00 98.56 207 ILE A C 1
ATOM 1635 O O . ILE A 1 207 ? -4.126 -8.389 0.229 1.00 98.56 207 ILE A O 1
ATOM 1639 N N . HIS A 1 208 ? -3.225 -7.415 2.049 1.00 98.81 208 HIS A N 1
ATOM 1640 C CA . HIS A 1 208 ? -2.072 -6.800 1.408 1.00 98.81 208 HIS A CA 1
ATOM 1641 C C . HIS A 1 208 ? -0.858 -6.965 2.329 1.00 98.81 208 HIS A C 1
ATOM 1643 O O . HIS A 1 208 ? -1.014 -7.026 3.550 1.00 98.81 208 HIS A O 1
ATOM 1649 N N . VAL A 1 209 ? 0.342 -7.060 1.767 1.00 98.62 209 VAL A N 1
ATOM 1650 C CA . VAL A 1 209 ? 1.591 -7.053 2.536 1.00 98.62 209 VAL A CA 1
ATOM 1651 C C . VAL A 1 209 ? 2.571 -6.086 1.900 1.00 98.62 209 VAL A C 1
ATOM 1653 O O . VAL A 1 209 ? 2.807 -6.195 0.700 1.00 98.62 209 VAL A O 1
ATOM 1656 N N . HIS A 1 210 ? 3.167 -5.205 2.695 1.00 98.81 210 HIS A N 1
ATOM 1657 C CA . HIS A 1 210 ? 4.385 -4.509 2.301 1.00 98.81 210 HIS A CA 1
ATOM 1658 C C . HIS A 1 210 ? 5.588 -5.271 2.835 1.00 98.81 210 HIS A C 1
ATOM 1660 O O . HIS A 1 210 ? 5.681 -5.626 4.013 1.00 98.81 210 HIS A O 1
ATOM 1666 N N . VAL A 1 211 ? 6.510 -5.565 1.933 1.00 98.38 211 VAL A N 1
ATOM 1667 C CA . VAL A 1 211 ? 7.736 -6.290 2.211 1.00 98.38 211 VAL A CA 1
ATOM 1668 C C . VAL A 1 211 ? 8.881 -5.350 1.902 1.00 98.38 211 VAL A C 1
ATOM 1670 O O . VAL A 1 211 ? 9.048 -4.916 0.770 1.00 98.38 211 VAL A O 1
ATOM 1673 N N . HIS A 1 212 ? 9.698 -5.056 2.896 1.00 97.88 212 HIS A N 1
ATOM 1674 C CA . HIS A 1 212 ? 10.948 -4.347 2.702 1.00 97.88 212 HIS A CA 1
ATOM 1675 C C . HIS A 1 212 ? 11.885 -4.661 3.857 1.00 97.88 212 HIS A C 1
ATOM 1677 O O . HIS A 1 212 ? 11.473 -5.181 4.896 1.00 97.88 212 HIS A O 1
ATOM 1683 N N . ASP A 1 213 ? 13.160 -4.350 3.674 1.00 96.88 213 ASP A N 1
ATOM 1684 C CA . ASP A 1 213 ? 14.156 -4.533 4.714 1.00 96.88 213 ASP A CA 1
ATOM 1685 C C . ASP A 1 213 ? 14.370 -3.252 5.515 1.00 96.88 213 ASP A C 1
ATOM 1687 O O . ASP A 1 213 ? 13.884 -2.166 5.176 1.00 96.88 213 ASP A O 1
ATOM 1691 N N . VAL A 1 214 ? 15.125 -3.414 6.590 1.00 96.62 214 VAL A N 1
ATOM 1692 C CA . VAL A 1 214 ? 15.566 -2.350 7.479 1.00 96.62 214 VAL A CA 1
ATOM 1693 C C . VAL A 1 214 ? 17.084 -2.456 7.587 1.00 96.62 214 VAL A C 1
ATOM 1695 O O . VAL A 1 214 ? 17.611 -3.561 7.685 1.00 96.62 214 VAL A O 1
ATOM 1698 N N . ASP A 1 215 ? 17.823 -1.350 7.550 1.00 95.06 215 ASP A N 1
ATOM 1699 C CA . ASP A 1 215 ? 19.279 -1.373 7.729 1.00 95.06 215 ASP A CA 1
ATOM 1700 C C . ASP A 1 215 ? 19.694 -1.450 9.215 1.00 95.06 215 ASP A C 1
ATOM 1702 O O . ASP A 1 215 ? 18.875 -1.574 10.125 1.00 95.06 215 ASP A O 1
ATOM 1706 N N . ARG A 1 216 ? 21.003 -1.397 9.494 1.00 93.50 216 ARG A N 1
ATOM 1707 C CA . ARG A 1 216 ? 21.530 -1.473 10.872 1.00 93.50 216 ARG A CA 1
ATOM 1708 C C . ARG A 1 216 ? 21.239 -0.222 11.709 1.00 93.50 216 ARG A C 1
ATOM 1710 O O . ARG A 1 216 ? 21.475 -0.237 12.915 1.00 93.50 216 ARG A O 1
ATOM 1717 N N . GLN A 1 217 ? 20.791 0.858 11.079 1.00 94.50 217 GLN A N 1
ATOM 1718 C CA . GLN A 1 217 ? 20.436 2.131 11.694 1.00 94.50 217 GLN A CA 1
ATOM 1719 C C . GLN A 1 217 ? 18.917 2.279 11.852 1.00 94.50 217 GLN A C 1
ATOM 1721 O O . GLN A 1 217 ? 18.454 3.351 12.240 1.00 94.50 217 GLN A O 1
ATOM 1726 N N . ASN A 1 218 ? 18.155 1.209 11.603 1.00 93.94 218 ASN A N 1
ATOM 1727 C CA . ASN A 1 218 ? 16.697 1.199 11.609 1.00 93.94 218 ASN A CA 1
ATOM 1728 C C . ASN A 1 218 ? 16.063 2.097 10.533 1.00 93.94 218 ASN A C 1
ATOM 1730 O O . ASN A 1 218 ? 14.921 2.524 10.691 1.00 93.94 218 ASN A O 1
ATOM 1734 N N . VAL A 1 219 ? 16.783 2.390 9.445 1.00 94.44 219 VAL A N 1
ATOM 1735 C CA . VAL A 1 219 ? 16.188 3.016 8.260 1.00 94.44 219 VAL A CA 1
ATOM 1736 C C . VAL A 1 219 ? 15.540 1.921 7.422 1.00 94.44 219 VAL A C 1
ATOM 1738 O O . VAL A 1 219 ? 16.156 0.904 7.113 1.00 94.44 219 VAL A O 1
ATOM 1741 N N . ASP A 1 220 ? 14.278 2.122 7.088 1.00 95.25 220 ASP A N 1
ATOM 1742 C CA . ASP A 1 220 ? 13.390 1.158 6.457 1.00 95.25 220 ASP A CA 1
ATOM 1743 C C . ASP A 1 220 ? 13.234 1.389 4.941 1.00 95.25 220 ASP A C 1
ATOM 1745 O O . ASP A 1 220 ? 13.770 2.348 4.386 1.00 95.25 220 ASP A O 1
ATOM 1749 N N . HIS A 1 221 ? 12.469 0.520 4.273 1.00 96.00 221 HIS A N 1
ATOM 1750 C CA . HIS A 1 221 ? 12.173 0.560 2.834 1.00 96.00 221 HIS A CA 1
ATOM 1751 C C . HIS A 1 221 ? 13.389 0.348 1.918 1.00 96.00 221 HIS A C 1
ATOM 1753 O O . HIS A 1 221 ? 13.512 0.970 0.853 1.00 96.00 221 HIS A O 1
ATOM 1759 N N . TYR A 1 222 ? 14.298 -0.540 2.325 1.00 95.75 222 TYR A N 1
ATOM 1760 C CA . TYR A 1 222 ? 15.341 -1.067 1.446 1.00 95.75 222 TYR A CA 1
ATOM 1761 C C . TYR A 1 222 ? 14.888 -2.350 0.734 1.00 95.75 222 TYR A C 1
ATOM 1763 O O . TYR A 1 222 ? 14.035 -3.075 1.254 1.00 95.75 222 TYR A O 1
ATOM 1771 N N . PRO A 1 223 ? 15.505 -2.694 -0.414 1.00 95.69 223 PRO A N 1
ATOM 1772 C CA . PRO A 1 223 ? 15.422 -4.045 -0.967 1.00 95.69 223 PRO A CA 1
ATOM 1773 C C . PRO A 1 223 ? 15.871 -5.100 0.058 1.00 95.69 223 PRO A C 1
ATOM 1775 O O . PRO A 1 223 ? 16.556 -4.769 1.027 1.00 95.69 223 PRO A O 1
ATOM 1778 N N . LEU A 1 224 ? 15.541 -6.374 -0.171 1.00 96.25 224 LEU A N 1
ATOM 1779 C CA . LEU A 1 224 ? 15.763 -7.481 0.777 1.00 96.25 224 LEU A CA 1
ATOM 1780 C C . LEU A 1 224 ? 17.228 -7.940 0.844 1.00 96.25 224 LEU A C 1
ATOM 1782 O O . LEU A 1 224 ? 17.558 -9.080 0.524 1.00 96.25 224 LEU A O 1
ATOM 1786 N N . VAL A 1 225 ? 18.121 -7.031 1.236 1.00 92.25 225 VAL A N 1
ATOM 1787 C CA . VAL A 1 225 ? 19.582 -7.205 1.172 1.00 92.25 225 VAL A CA 1
ATOM 1788 C C . VAL A 1 225 ? 20.266 -7.235 2.538 1.00 92.25 225 VAL A C 1
ATOM 1790 O O . VAL A 1 225 ? 21.416 -7.664 2.624 1.00 92.25 225 VAL A O 1
ATOM 1793 N N . PHE A 1 226 ? 19.602 -6.786 3.604 1.00 93.88 226 PHE A N 1
ATOM 1794 C CA . PHE A 1 226 ? 20.177 -6.734 4.952 1.00 93.88 226 PHE A CA 1
ATOM 1795 C C . PHE A 1 226 ? 19.787 -7.936 5.815 1.00 93.88 226 PHE A C 1
ATOM 1797 O O . PHE A 1 226 ? 20.536 -8.287 6.726 1.00 93.88 226 PHE A O 1
ATOM 1804 N N . ASN A 1 227 ? 18.666 -8.589 5.499 1.00 93.56 227 ASN A N 1
ATOM 1805 C CA . ASN A 1 227 ? 18.098 -9.725 6.218 1.00 93.56 227 ASN A CA 1
ATOM 1806 C C . ASN A 1 227 ? 17.867 -9.428 7.710 1.00 93.56 227 ASN A C 1
ATOM 1808 O O . ASN A 1 227 ? 18.089 -10.289 8.562 1.00 93.56 227 ASN A O 1
ATOM 1812 N N . ASN A 1 228 ? 17.449 -8.197 8.025 1.00 95.62 228 ASN A N 1
ATOM 1813 C CA . ASN A 1 228 ? 17.127 -7.797 9.396 1.00 95.62 228 ASN A CA 1
ATOM 1814 C C . ASN A 1 228 ? 15.659 -8.085 9.727 1.00 95.62 228 ASN A C 1
ATOM 1816 O O . ASN A 1 228 ? 15.344 -8.501 10.841 1.00 95.62 228 ASN A O 1
ATOM 1820 N N . VAL A 1 229 ? 14.766 -7.913 8.751 1.00 96.56 229 VAL A N 1
ATOM 1821 C CA . VAL A 1 229 ? 13.349 -8.275 8.876 1.00 96.56 229 VAL A CA 1
ATOM 1822 C C . VAL A 1 229 ? 13.183 -9.796 8.699 1.00 96.56 229 VAL A C 1
ATOM 1824 O O . VAL A 1 229 ? 13.772 -10.368 7.784 1.00 96.56 229 VAL A O 1
ATOM 1827 N N . PRO A 1 230 ? 12.371 -10.498 9.516 1.00 95.25 230 PRO A N 1
ATOM 1828 C CA . PRO A 1 230 ? 12.285 -11.964 9.510 1.00 95.25 230 PRO A CA 1
ATOM 1829 C C . PRO A 1 230 ? 11.413 -12.536 8.370 1.00 95.25 230 PRO A C 1
ATOM 1831 O O . PRO A 1 230 ? 10.625 -13.465 8.580 1.00 95.25 230 PRO A O 1
ATOM 1834 N N . TYR A 1 231 ? 11.557 -12.025 7.143 1.00 93.94 231 TYR A N 1
ATOM 1835 C CA . TYR A 1 231 ? 10.734 -12.403 5.985 1.00 93.94 231 TYR A CA 1
ATOM 1836 C C . TYR A 1 231 ? 10.791 -13.903 5.652 1.00 93.94 231 TYR A C 1
ATOM 1838 O O . TYR A 1 231 ? 9.786 -14.464 5.224 1.00 93.94 231 TYR A O 1
ATOM 1846 N N . SER A 1 232 ? 11.905 -14.592 5.925 1.00 92.88 232 SER A N 1
ATOM 1847 C CA . SER A 1 232 ? 12.019 -16.051 5.740 1.00 92.88 232 SER A CA 1
ATOM 1848 C C . SER A 1 232 ? 11.070 -16.859 6.634 1.00 92.88 232 SER A C 1
ATOM 1850 O O . SER A 1 232 ? 10.724 -17.990 6.298 1.00 92.88 232 SER A O 1
ATOM 1852 N N . THR A 1 233 ? 10.620 -16.276 7.749 1.00 94.88 233 THR A N 1
ATOM 1853 C CA . THR A 1 233 ? 9.631 -16.890 8.643 1.00 94.88 233 THR A CA 1
ATOM 1854 C C . THR A 1 233 ? 8.228 -16.340 8.424 1.00 94.88 233 THR A C 1
ATOM 1856 O O . THR A 1 233 ? 7.268 -17.087 8.574 1.00 94.88 233 THR A O 1
ATOM 1859 N N . TRP A 1 234 ? 8.087 -15.070 8.032 1.00 97.06 234 TRP A N 1
ATOM 1860 C CA . TRP A 1 234 ? 6.783 -14.430 7.851 1.00 97.06 234 TRP A CA 1
ATOM 1861 C C . TRP A 1 234 ? 6.139 -14.682 6.487 1.00 97.06 234 TRP A C 1
ATOM 1863 O O . TRP A 1 234 ? 4.933 -14.917 6.446 1.00 97.06 234 TRP A O 1
ATOM 1873 N N . LEU A 1 235 ? 6.906 -14.715 5.389 1.00 97.31 235 LEU A N 1
ATOM 1874 C CA . LEU A 1 235 ? 6.352 -15.005 4.058 1.00 97.31 235 LEU A CA 1
ATOM 1875 C C . LEU A 1 235 ? 5.628 -16.366 4.015 1.00 97.31 235 LEU A C 1
ATOM 1877 O O . LEU A 1 235 ? 4.485 -16.395 3.560 1.00 97.31 235 LEU A O 1
ATOM 1881 N N . PRO A 1 236 ? 6.169 -17.470 4.576 1.00 96.75 236 PRO A N 1
ATOM 1882 C CA . PRO A 1 236 ? 5.453 -18.747 4.584 1.00 96.75 236 PRO A CA 1
ATOM 1883 C C . PRO A 1 236 ? 4.106 -18.721 5.315 1.00 96.75 236 PRO A C 1
ATOM 1885 O O . PRO A 1 236 ? 3.226 -19.517 4.984 1.00 96.75 236 PRO A O 1
ATOM 1888 N N . LEU A 1 237 ? 3.913 -17.822 6.290 1.00 96.56 237 LEU A N 1
ATOM 1889 C CA . LEU A 1 237 ? 2.641 -17.695 7.015 1.00 96.56 237 LEU A CA 1
ATOM 1890 C C . LEU A 1 237 ? 1.523 -17.191 6.102 1.00 96.56 237 LEU A C 1
ATOM 1892 O O . LEU A 1 237 ? 0.364 -17.568 6.282 1.00 96.56 237 LEU A O 1
ATOM 1896 N N . LEU A 1 238 ? 1.868 -16.408 5.078 1.00 96.31 238 LEU A N 1
ATOM 1897 C CA . LEU A 1 238 ? 0.923 -15.836 4.120 1.00 96.31 238 LEU A CA 1
ATOM 1898 C C . LEU A 1 238 ? 0.196 -16.896 3.281 1.00 96.31 238 LEU A C 1
ATOM 1900 O O . LEU A 1 238 ? -0.888 -16.630 2.767 1.00 96.31 238 LEU A O 1
ATOM 1904 N N . ARG A 1 239 ? 0.715 -18.129 3.225 1.00 93.19 239 ARG A N 1
ATOM 1905 C CA . ARG A 1 239 ? 0.020 -19.285 2.631 1.00 93.19 239 ARG A CA 1
ATOM 1906 C C . ARG A 1 239 ? -1.297 -19.620 3.326 1.00 93.19 239 ARG A C 1
ATOM 1908 O O . ARG A 1 239 ? -2.179 -20.189 2.696 1.00 93.19 239 ARG A O 1
ATOM 1915 N N . SER A 1 240 ? -1.414 -19.279 4.611 1.00 92.19 240 SER A N 1
ATOM 1916 C CA . SER A 1 240 ? -2.643 -19.433 5.401 1.00 92.19 240 SER A CA 1
ATOM 1917 C C . SER A 1 240 ? -3.524 -18.179 5.426 1.00 92.19 240 SER A C 1
ATOM 1919 O O . SER A 1 240 ? -4.610 -18.207 5.997 1.00 92.19 240 SER A O 1
ATOM 1921 N N . ALA A 1 241 ? -3.086 -17.072 4.816 1.00 95.19 241 ALA A N 1
ATOM 1922 C CA . ALA A 1 241 ? -3.869 -15.844 4.745 1.00 95.19 241 ALA A CA 1
ATOM 1923 C C . ALA A 1 241 ? -4.846 -15.922 3.562 1.00 95.19 241 ALA A C 1
ATOM 1925 O O . ALA A 1 241 ? -4.541 -15.474 2.456 1.00 95.19 241 ALA A O 1
ATOM 1926 N N . ASP A 1 242 ? -6.039 -16.481 3.775 1.00 94.19 242 ASP A N 1
ATOM 1927 C CA . ASP A 1 242 ? -7.030 -16.754 2.717 1.00 94.19 242 ASP A CA 1
ATOM 1928 C C . ASP A 1 242 ? -7.513 -15.507 1.967 1.00 94.19 242 ASP A C 1
ATOM 1930 O O . ASP A 1 242 ? -7.897 -15.590 0.799 1.00 94.19 242 ASP A O 1
ATOM 1934 N N . ARG A 1 243 ? -7.393 -14.316 2.563 1.00 95.75 243 ARG A N 1
ATOM 1935 C CA . ARG A 1 243 ? -7.813 -13.052 1.940 1.00 95.75 243 ARG A CA 1
ATOM 1936 C C . ARG A 1 243 ? -6.687 -12.263 1.259 1.00 95.75 243 ARG A C 1
ATOM 1938 O O . ARG A 1 243 ? -6.999 -11.331 0.528 1.00 95.75 243 ARG A O 1
ATOM 1945 N N . LEU A 1 244 ? -5.417 -12.661 1.414 1.00 97.75 244 LEU A N 1
ATOM 1946 C CA . LEU A 1 244 ? -4.262 -12.032 0.754 1.00 97.75 244 LEU A CA 1
ATOM 1947 C C . LEU A 1 244 ? -4.430 -11.928 -0.769 1.00 97.75 244 LEU A C 1
ATOM 1949 O O . LEU A 1 244 ?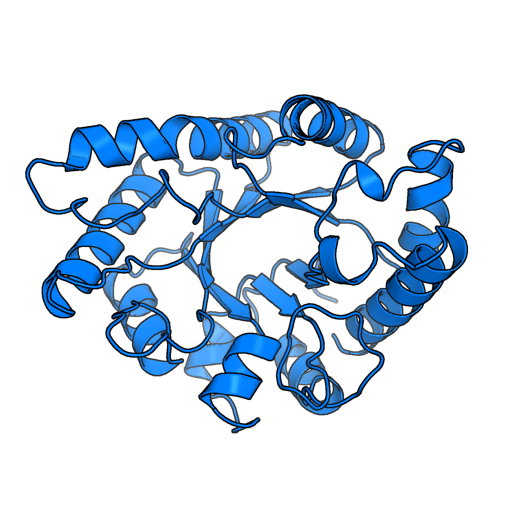 -4.664 -12.936 -1.435 1.00 97.75 244 LEU A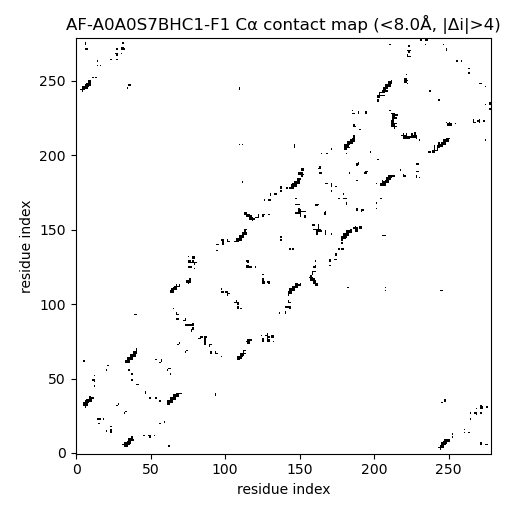 O 1
ATOM 1953 N N . ARG A 1 245 ? -4.272 -10.726 -1.315 1.00 96.75 245 ARG A N 1
ATOM 1954 C CA . ARG A 1 245 ? -4.384 -10.441 -2.748 1.00 96.75 245 ARG A CA 1
ATOM 1955 C C . ARG A 1 245 ? -3.054 -10.046 -3.370 1.00 96.75 245 ARG A C 1
ATOM 1957 O O . ARG A 1 245 ? -2.795 -10.454 -4.496 1.00 96.75 245 ARG A O 1
ATOM 1964 N N . VAL A 1 246 ? -2.245 -9.258 -2.663 1.00 98.00 246 VAL A N 1
ATOM 1965 C CA . VAL A 1 246 ? -0.996 -8.692 -3.190 1.00 98.00 246 VAL A CA 1
ATOM 1966 C C . VAL A 1 246 ? 0.079 -8.668 -2.106 1.00 98.00 246 VAL A C 1
ATOM 1968 O O . VAL A 1 246 ? -0.214 -8.349 -0.954 1.00 98.00 246 VAL A O 1
ATOM 1971 N N . ALA A 1 247 ? 1.313 -8.994 -2.485 1.00 98.50 247 ALA A N 1
ATOM 1972 C CA . ALA A 1 247 ? 2.513 -8.714 -1.706 1.00 98.50 247 ALA A CA 1
ATOM 1973 C C . ALA A 1 247 ? 3.399 -7.737 -2.491 1.00 98.50 247 ALA A C 1
ATOM 1975 O O . ALA A 1 247 ? 3.865 -8.065 -3.585 1.00 98.50 247 ALA A O 1
ATOM 1976 N N . THR A 1 248 ? 3.609 -6.547 -1.938 1.00 98.69 248 THR A N 1
ATOM 1977 C CA . THR A 1 248 ? 4.328 -5.435 -2.560 1.00 98.69 248 THR A CA 1
ATOM 1978 C C . THR A 1 248 ? 5.695 -5.265 -1.921 1.00 98.69 248 THR A C 1
ATOM 1980 O O . THR A 1 248 ? 5.810 -5.126 -0.709 1.00 98.69 248 THR A O 1
ATOM 1983 N N . LEU A 1 249 ? 6.745 -5.244 -2.738 1.00 98.38 249 LEU A N 1
ATOM 1984 C CA . LEU A 1 249 ? 8.048 -4.732 -2.339 1.00 98.38 249 LEU A CA 1
ATOM 1985 C C . LEU A 1 249 ? 7.988 -3.196 -2.269 1.00 98.38 249 LEU A C 1
ATOM 1987 O O . LEU A 1 249 ? 7.970 -2.544 -3.313 1.00 98.38 249 LEU A O 1
ATOM 1991 N N . GLU A 1 250 ? 7.939 -2.618 -1.068 1.00 97.62 250 GLU A N 1
ATOM 1992 C CA . GLU A 1 250 ? 7.793 -1.166 -0.888 1.00 97.62 250 GLU A CA 1
ATOM 1993 C C . GLU A 1 250 ? 9.137 -0.488 -0.582 1.00 97.62 250 GLU A C 1
ATOM 1995 O O . GLU A 1 250 ? 9.757 -0.692 0.459 1.00 97.62 250 GLU A O 1
ATOM 2000 N N . LEU A 1 251 ? 9.607 0.352 -1.500 1.00 95.38 251 LEU A N 1
ATOM 2001 C CA . LEU A 1 251 ? 10.920 0.979 -1.447 1.00 95.38 251 LEU A CA 1
ATOM 2002 C C . LEU A 1 251 ? 10.847 2.506 -1.427 1.00 95.38 251 LEU A C 1
ATOM 2004 O O . LEU A 1 251 ? 10.068 3.135 -2.144 1.00 95.38 251 LEU A O 1
ATOM 2008 N N . LYS A 1 252 ? 11.764 3.141 -0.691 1.00 90.94 252 LYS A N 1
ATOM 2009 C CA . LYS A 1 252 ? 11.943 4.600 -0.723 1.00 90.94 252 LYS A CA 1
ATOM 2010 C C . LYS A 1 252 ? 12.982 4.969 -1.767 1.00 90.94 252 LYS A C 1
ATOM 2012 O O . LYS A 1 252 ? 14.178 4.906 -1.495 1.00 90.94 252 LYS A O 1
ATOM 2017 N N . GLY A 1 253 ? 12.541 5.452 -2.931 1.00 82.62 253 GLY A N 1
ATOM 2018 C CA . GLY A 1 253 ? 13.426 5.851 -4.037 1.00 82.62 253 GLY A CA 1
ATOM 2019 C C . GLY A 1 253 ? 14.587 6.775 -3.650 1.00 82.62 253 GLY A C 1
ATOM 2020 O O . GLY A 1 253 ? 15.695 6.635 -4.165 1.00 82.62 253 GLY A O 1
ATOM 2021 N N . GLY A 1 254 ? 14.374 7.661 -2.671 1.00 85.00 254 GLY A N 1
ATOM 2022 C CA . GLY A 1 254 ? 15.418 8.530 -2.119 1.00 85.00 254 GLY A CA 1
ATOM 2023 C C . GLY A 1 254 ? 16.638 7.787 -1.551 1.00 85.00 254 GLY A C 1
ATOM 2024 O O . GLY A 1 254 ? 17.752 8.297 -1.637 1.00 85.00 254 GLY A O 1
ATOM 2025 N N . LEU A 1 255 ? 16.464 6.568 -1.028 1.00 87.19 255 LEU A N 1
ATOM 2026 C CA . LEU A 1 255 ? 17.555 5.753 -0.474 1.00 87.19 255 LEU A CA 1
ATOM 2027 C C . LEU A 1 255 ? 18.466 5.156 -1.558 1.00 87.19 255 LEU A C 1
ATOM 2029 O O . LEU A 1 255 ? 19.586 4.736 -1.273 1.00 87.19 255 LEU A O 1
ATOM 2033 N N . MET A 1 256 ? 18.007 5.148 -2.812 1.00 87.94 256 MET A N 1
ATOM 2034 C CA . MET A 1 256 ? 18.711 4.569 -3.958 1.00 87.94 256 MET A CA 1
ATOM 2035 C C . MET A 1 256 ? 19.242 5.631 -4.929 1.00 87.94 256 MET A C 1
ATOM 2037 O O . MET A 1 256 ? 19.719 5.278 -6.001 1.00 87.94 256 MET A O 1
ATOM 2041 N N . MET A 1 257 ? 19.239 6.924 -4.568 1.00 83.25 257 MET A N 1
ATOM 2042 C CA . MET A 1 257 ? 19.701 8.008 -5.460 1.00 83.25 257 MET A CA 1
ATOM 2043 C C . MET A 1 257 ? 21.146 7.849 -5.967 1.00 83.25 257 MET A C 1
ATOM 2045 O O . MET A 1 257 ? 21.504 8.445 -6.976 1.00 83.25 257 MET A O 1
ATOM 2049 N N . GLY A 1 258 ? 21.985 7.068 -5.280 1.00 85.31 258 GLY A N 1
ATOM 2050 C CA . GLY A 1 258 ? 23.359 6.772 -5.702 1.00 85.31 258 GLY A CA 1
ATOM 2051 C C . GLY A 1 258 ? 23.542 5.432 -6.422 1.00 85.31 258 GLY A C 1
ATOM 2052 O O . GLY A 1 258 ? 24.679 5.027 -6.652 1.00 85.31 258 GLY A O 1
ATOM 2053 N N . TRP A 1 259 ? 22.470 4.687 -6.693 1.00 89.50 259 TRP A N 1
ATOM 2054 C CA . TRP A 1 259 ? 22.547 3.378 -7.343 1.00 89.50 259 TRP A CA 1
ATOM 2055 C C . TRP A 1 259 ? 22.387 3.532 -8.858 1.00 89.50 259 TRP A C 1
ATOM 2057 O O . TRP A 1 259 ? 21.627 4.375 -9.325 1.00 89.50 259 TRP A O 1
ATOM 2067 N N . SER A 1 260 ? 23.098 2.707 -9.632 1.00 90.06 260 SER A N 1
ATOM 2068 C CA . SER A 1 260 ? 22.839 2.589 -11.069 1.00 90.06 260 SER A CA 1
ATOM 2069 C C . SER A 1 260 ? 21.499 1.893 -11.319 1.00 90.06 260 SER A C 1
ATOM 2071 O O . SER A 1 260 ? 21.038 1.118 -10.477 1.00 90.06 260 SER A O 1
ATOM 2073 N N . GLN A 1 261 ? 20.908 2.119 -12.496 1.00 87.50 261 GLN A N 1
ATOM 2074 C CA . GLN A 1 261 ? 19.677 1.435 -12.910 1.00 87.50 261 GLN A CA 1
ATOM 2075 C C . GLN A 1 261 ? 19.838 -0.092 -12.871 1.00 87.50 261 GLN A C 1
ATOM 2077 O O . GLN A 1 261 ? 19.024 -0.766 -12.247 1.00 87.50 261 GLN A O 1
ATOM 2082 N N . ASP A 1 262 ? 20.951 -0.628 -13.385 1.00 90.69 262 ASP A N 1
ATOM 2083 C CA . ASP A 1 262 ? 21.261 -2.065 -13.316 1.00 90.69 262 ASP A CA 1
ATOM 2084 C C . ASP A 1 262 ? 21.259 -2.600 -11.881 1.00 90.69 262 ASP A C 1
ATOM 2086 O O . ASP A 1 262 ? 20.748 -3.685 -11.605 1.00 90.69 262 ASP A O 1
ATOM 2090 N N . ARG A 1 263 ? 21.815 -1.831 -10.934 1.00 92.50 263 ARG A N 1
ATOM 2091 C CA . ARG A 1 263 ? 21.854 -2.227 -9.523 1.00 92.50 263 ARG A CA 1
ATOM 2092 C C . ARG A 1 263 ? 20.458 -2.214 -8.905 1.00 92.50 263 ARG A C 1
ATOM 2094 O O . ARG A 1 263 ? 20.145 -3.108 -8.122 1.00 92.50 263 ARG A O 1
ATOM 2101 N N . ILE A 1 264 ? 19.641 -1.211 -9.228 1.00 91.06 264 ILE A N 1
ATOM 2102 C CA . ILE A 1 264 ? 18.247 -1.127 -8.774 1.00 91.06 264 ILE A CA 1
ATOM 2103 C C . ILE A 1 264 ? 17.459 -2.317 -9.326 1.00 91.06 264 ILE A C 1
ATOM 2105 O O . ILE A 1 264 ? 16.854 -3.052 -8.549 1.00 91.06 264 ILE A O 1
ATOM 2109 N N . GLN A 1 265 ? 17.529 -2.566 -10.636 1.00 92.69 265 GLN A N 1
ATOM 2110 C CA . GLN A 1 265 ? 16.811 -3.664 -11.278 1.00 92.69 265 GLN A CA 1
ATOM 2111 C C . GLN A 1 265 ? 17.248 -5.028 -10.728 1.00 92.69 265 GLN A C 1
ATOM 2113 O O . GLN A 1 265 ? 16.394 -5.850 -10.406 1.00 92.69 265 GLN A O 1
ATOM 2118 N N . ALA A 1 266 ? 18.551 -5.258 -10.535 1.00 95.06 266 ALA A N 1
ATOM 2119 C CA . ALA A 1 266 ? 19.052 -6.491 -9.927 1.00 95.06 266 ALA A CA 1
ATOM 2120 C C . ALA A 1 266 ? 18.506 -6.697 -8.501 1.00 95.06 266 ALA A C 1
ATOM 2122 O O . ALA A 1 266 ? 18.005 -7.773 -8.181 1.00 95.06 266 ALA A O 1
ATOM 2123 N N . ALA A 1 267 ? 18.527 -5.655 -7.662 1.00 95.06 267 ALA A N 1
ATOM 2124 C CA . ALA A 1 267 ? 18.008 -5.737 -6.297 1.00 95.06 267 ALA A CA 1
ATOM 2125 C C . ALA A 1 267 ? 16.486 -5.968 -6.247 1.00 95.06 267 ALA A C 1
ATOM 2127 O O . ALA A 1 267 ? 16.001 -6.705 -5.382 1.00 95.06 267 ALA A O 1
ATOM 2128 N N . LEU A 1 268 ? 15.736 -5.370 -7.179 1.00 95.88 268 LEU A N 1
ATOM 2129 C CA . LEU A 1 268 ? 14.305 -5.617 -7.353 1.00 95.88 268 LEU A CA 1
ATOM 2130 C C . LEU A 1 268 ? 14.043 -7.068 -7.770 1.00 95.88 268 LEU A C 1
ATOM 2132 O O . LEU A 1 268 ? 13.228 -7.737 -7.143 1.00 95.88 268 LEU A O 1
ATOM 2136 N N . ILE A 1 269 ? 14.766 -7.577 -8.773 1.00 97.62 269 ILE A N 1
ATOM 2137 C CA . ILE A 1 269 ? 14.657 -8.964 -9.249 1.00 97.62 269 ILE A CA 1
ATOM 2138 C C . ILE A 1 269 ? 14.880 -9.955 -8.103 1.00 97.62 269 ILE A C 1
ATOM 2140 O O . ILE A 1 269 ? 14.081 -10.876 -7.916 1.00 97.62 269 ILE A O 1
ATOM 2144 N N . ASP A 1 270 ? 15.947 -9.770 -7.328 1.00 97.69 270 ASP A N 1
ATOM 2145 C CA . ASP A 1 270 ? 16.277 -10.678 -6.231 1.00 97.69 270 ASP A CA 1
ATOM 2146 C C . ASP A 1 270 ? 15.224 -10.622 -5.118 1.00 97.69 270 ASP A C 1
ATOM 2148 O O . ASP A 1 270 ? 14.780 -11.664 -4.631 1.00 97.69 270 ASP A O 1
ATOM 2152 N N . SER A 1 271 ? 14.738 -9.426 -4.783 1.00 97.75 271 SER A N 1
ATOM 2153 C CA . SER A 1 271 ? 13.675 -9.248 -3.788 1.00 97.75 271 SER A CA 1
ATOM 2154 C C . SER A 1 271 ? 12.348 -9.875 -4.243 1.00 97.75 271 SER A C 1
ATOM 2156 O O . SER A 1 271 ? 11.705 -10.587 -3.472 1.00 97.75 271 SER A O 1
ATOM 2158 N N . VAL A 1 272 ? 11.962 -9.693 -5.511 1.00 97.94 272 VAL A N 1
ATOM 2159 C CA . VAL A 1 272 ? 10.755 -10.301 -6.099 1.00 97.94 272 VAL A CA 1
ATOM 2160 C C . VAL A 1 272 ? 10.833 -11.828 -6.053 1.00 97.94 272 VAL A C 1
ATOM 2162 O O . VAL A 1 272 ? 9.856 -12.475 -5.676 1.00 97.94 272 VAL A O 1
ATOM 2165 N N . ARG A 1 273 ? 11.997 -12.424 -6.352 1.00 97.75 273 ARG A N 1
ATOM 2166 C CA . ARG A 1 273 ? 12.199 -13.879 -6.225 1.00 97.75 273 ARG A CA 1
ATOM 2167 C C . ARG A 1 273 ? 12.001 -14.363 -4.794 1.00 97.75 273 ARG A C 1
ATOM 2169 O O . ARG A 1 273 ? 11.342 -15.382 -4.593 1.00 97.75 273 ARG A O 1
ATOM 2176 N N . VAL A 1 274 ? 12.550 -13.646 -3.811 1.00 97.44 274 VAL A N 1
ATOM 2177 C CA . VAL A 1 274 ? 12.387 -13.985 -2.388 1.00 97.44 274 VAL A CA 1
ATOM 2178 C C . VAL A 1 274 ? 10.908 -13.989 -2.004 1.00 97.44 274 VAL A C 1
ATOM 2180 O O . VAL A 1 274 ? 10.440 -14.969 -1.423 1.00 97.44 274 VAL A O 1
ATOM 2183 N N . ILE A 1 275 ? 10.157 -12.950 -2.383 1.00 97.50 275 ILE A N 1
ATOM 2184 C CA . ILE A 1 275 ? 8.715 -12.869 -2.110 1.00 97.50 275 ILE A CA 1
ATOM 2185 C C . ILE A 1 275 ? 7.979 -14.020 -2.803 1.00 97.50 275 ILE A C 1
ATOM 2187 O O . ILE A 1 275 ? 7.241 -14.752 -2.147 1.00 97.50 275 ILE A O 1
ATOM 2191 N N . LYS A 1 276 ? 8.226 -14.234 -4.103 1.00 96.31 276 LYS A N 1
ATOM 2192 C CA . LYS A 1 276 ? 7.538 -15.252 -4.909 1.00 96.31 276 LYS A CA 1
ATOM 2193 C C . LYS A 1 276 ? 7.754 -16.676 -4.399 1.00 96.31 276 LYS A C 1
ATOM 2195 O O . LYS A 1 276 ? 6.843 -17.485 -4.489 1.00 96.31 276 LYS A O 1
ATOM 2200 N N . VAL A 1 277 ? 8.954 -16.999 -3.918 1.00 95.81 277 VAL A N 1
ATOM 2201 C CA . VAL A 1 277 ? 9.273 -18.327 -3.362 1.00 95.81 277 VAL A CA 1
ATOM 2202 C C . VAL A 1 277 ? 8.733 -18.479 -1.937 1.00 95.81 277 VAL A C 1
ATOM 2204 O O . VAL A 1 277 ? 8.385 -19.586 -1.510 1.00 95.81 277 VAL A O 1
ATOM 2207 N N . GLY A 1 278 ? 8.686 -17.378 -1.184 1.00 94.62 278 GLY A N 1
ATOM 2208 C CA . GLY A 1 278 ? 8.249 -17.361 0.206 1.00 94.62 278 GLY A CA 1
ATOM 2209 C C . GLY A 1 278 ? 6.752 -17.610 0.394 1.00 94.62 278 GLY A C 1
ATOM 2210 O O . GLY A 1 278 ? 6.378 -18.185 1.417 1.00 94.62 278 GLY A O 1
ATOM 2211 N N . ILE A 1 279 ? 5.922 -17.236 -0.585 1.00 92.81 279 ILE A N 1
ATOM 2212 C CA . ILE A 1 279 ? 4.458 -17.405 -0.563 1.00 92.81 279 ILE A CA 1
ATOM 2213 C C . ILE A 1 279 ? 4.018 -18.547 -1.475 1.00 92.81 279 ILE A C 1
ATOM 2215 O O . ILE A 1 279 ? 3.270 -19.415 -0.977 1.00 92.81 279 ILE A O 1
#